Protein AF-A0A8S3K1Q9-F1 (afdb_monomer)

Structure (mmCIF, N/CA/C/O backbone):
data_AF-A0A8S3K1Q9-F1
#
_entry.id   AF-A0A8S3K1Q9-F1
#
loop_
_atom_site.group_PDB
_atom_site.id
_atom_site.type_symbol
_atom_site.label_atom_id
_atom_site.label_alt_id
_atom_site.label_comp_id
_atom_site.label_asym_id
_atom_site.label_entity_id
_atom_site.label_seq_id
_atom_site.pdbx_PDB_ins_code
_atom_site.Cartn_x
_atom_site.Cartn_y
_atom_site.Cartn_z
_atom_site.occupancy
_atom_site.B_iso_or_equiv
_atom_site.auth_seq_id
_atom_site.auth_comp_id
_atom_site.auth_asym_id
_atom_site.auth_atom_id
_atom_site.pdbx_PDB_model_num
ATOM 1 N N . GLY A 1 1 ? 13.950 -37.227 -2.269 1.00 57.62 1 GLY A N 1
ATOM 2 C CA . GLY A 1 1 ? 12.811 -37.180 -3.220 1.00 57.62 1 GLY A CA 1
ATOM 3 C C . GLY A 1 1 ? 11.549 -36.611 -2.581 1.00 57.62 1 GLY A C 1
ATOM 4 O O . GLY A 1 1 ? 11.552 -35.459 -2.180 1.00 57.62 1 GLY A O 1
ATOM 5 N N . ARG A 1 2 ? 10.472 -37.403 -2.445 1.00 52.06 2 ARG A N 1
ATOM 6 C CA . ARG A 1 2 ? 9.172 -36.940 -1.895 1.00 52.06 2 ARG A CA 1
ATOM 7 C C . ARG A 1 2 ? 9.165 -36.773 -0.367 1.00 52.06 2 ARG A C 1
ATOM 9 O O . ARG A 1 2 ? 8.588 -35.822 0.138 1.00 52.06 2 ARG A O 1
ATOM 16 N N . ILE A 1 3 ? 9.849 -37.668 0.348 1.00 63.09 3 ILE A N 1
ATOM 17 C CA . ILE A 1 3 ? 9.940 -37.671 1.821 1.00 63.09 3 ILE A CA 1
ATOM 18 C C . ILE A 1 3 ? 10.779 -36.483 2.333 1.00 63.09 3 ILE A C 1
ATOM 20 O O . ILE A 1 3 ? 10.405 -35.826 3.295 1.00 63.09 3 ILE A O 1
ATOM 24 N N . GLU A 1 4 ? 11.871 -36.155 1.639 1.00 60.00 4 GLU A N 1
ATOM 25 C CA . GLU A 1 4 ? 12.713 -34.975 1.908 1.00 60.00 4 GLU A CA 1
ATOM 26 C C . GLU A 1 4 ? 11.925 -33.665 1.790 1.00 60.00 4 GLU A C 1
ATOM 28 O O . GLU A 1 4 ? 11.926 -32.857 2.714 1.00 60.00 4 GLU A O 1
ATOM 33 N N . TYR A 1 5 ? 11.168 -33.512 0.701 1.00 63.47 5 TYR A N 1
ATOM 34 C CA . TYR A 1 5 ? 10.341 -32.337 0.426 1.00 63.47 5 TYR A CA 1
ATOM 35 C C . TYR A 1 5 ? 9.215 -32.131 1.456 1.00 63.47 5 TYR A C 1
ATOM 37 O O . TYR A 1 5 ? 8.934 -31.007 1.877 1.00 63.47 5 TYR A O 1
ATOM 45 N N . GLU A 1 6 ? 8.573 -33.214 1.899 1.00 66.75 6 GLU A N 1
ATOM 46 C CA . GLU A 1 6 ? 7.571 -33.174 2.974 1.00 66.75 6 GLU A CA 1
ATOM 47 C C . GLU A 1 6 ? 8.203 -32.773 4.319 1.00 66.75 6 GLU A C 1
ATOM 49 O O . GLU A 1 6 ? 7.634 -31.969 5.067 1.00 66.75 6 GLU A O 1
ATOM 54 N N . SER A 1 7 ? 9.416 -33.265 4.602 1.00 69.12 7 SER A N 1
ATOM 55 C CA . SER A 1 7 ? 10.163 -32.922 5.818 1.00 69.12 7 SER A CA 1
ATOM 56 C C . SER A 1 7 ? 10.579 -31.444 5.846 1.00 69.12 7 SER A C 1
ATOM 58 O O . SER A 1 7 ? 10.403 -30.771 6.865 1.00 69.12 7 SER A O 1
ATOM 60 N N . GLU A 1 8 ? 11.024 -30.898 4.710 1.00 71.56 8 GLU A N 1
ATOM 61 C CA . GLU A 1 8 ? 11.391 -29.487 4.569 1.00 71.56 8 GLU A CA 1
ATOM 62 C C . GLU A 1 8 ? 10.177 -28.567 4.723 1.00 71.56 8 GLU A C 1
ATOM 64 O O . GLU A 1 8 ? 10.254 -27.552 5.420 1.00 71.56 8 GLU A O 1
ATOM 69 N N . LYS A 1 9 ? 9.022 -28.943 4.155 1.00 69.88 9 LYS A N 1
ATOM 70 C CA . LYS A 1 9 ? 7.761 -28.210 4.355 1.00 69.88 9 LYS A CA 1
ATOM 71 C C . LYS A 1 9 ? 7.333 -28.180 5.817 1.00 69.88 9 LYS A C 1
ATOM 73 O O . LYS A 1 9 ? 6.924 -27.127 6.314 1.00 69.88 9 LYS A O 1
ATOM 78 N N . SER A 1 10 ? 7.423 -29.317 6.503 1.00 74.81 10 SER A N 1
ATOM 79 C CA . SER A 1 10 ? 7.091 -29.423 7.928 1.00 74.81 10 SER A CA 1
ATOM 80 C C . SER A 1 10 ? 8.012 -28.542 8.781 1.00 74.81 10 SER A C 1
ATOM 82 O O . SER A 1 10 ? 7.542 -27.739 9.594 1.00 74.81 10 SER A O 1
ATOM 84 N N . LEU A 1 11 ? 9.323 -28.595 8.523 1.00 74.38 11 LEU A N 1
ATOM 85 C CA . LEU A 1 11 ? 10.321 -27.775 9.209 1.00 74.38 11 LEU A CA 1
ATOM 86 C C . LEU A 1 11 ? 10.112 -26.275 8.953 1.00 74.38 11 LEU A C 1
ATOM 88 O O . LEU A 1 11 ? 10.175 -25.471 9.887 1.00 74.38 11 LEU A O 1
ATOM 92 N N . PHE A 1 12 ? 9.821 -25.890 7.708 1.00 72.50 12 PHE A N 1
ATOM 93 C CA . PHE A 1 12 ? 9.503 -24.510 7.343 1.00 72.50 12 PHE A CA 1
ATOM 94 C C . PHE A 1 12 ? 8.264 -24.007 8.090 1.00 72.50 12 PHE A C 1
ATOM 96 O O . PHE A 1 12 ? 8.298 -22.927 8.684 1.00 72.50 12 PHE A O 1
ATOM 103 N N . LYS A 1 13 ? 7.197 -24.814 8.139 1.00 72.31 13 LYS A N 1
ATOM 104 C CA . LYS A 1 13 ? 5.963 -24.487 8.867 1.00 72.31 13 LYS A CA 1
ATOM 105 C C . LYS A 1 13 ? 6.215 -24.336 10.370 1.00 72.31 13 LYS A C 1
ATOM 107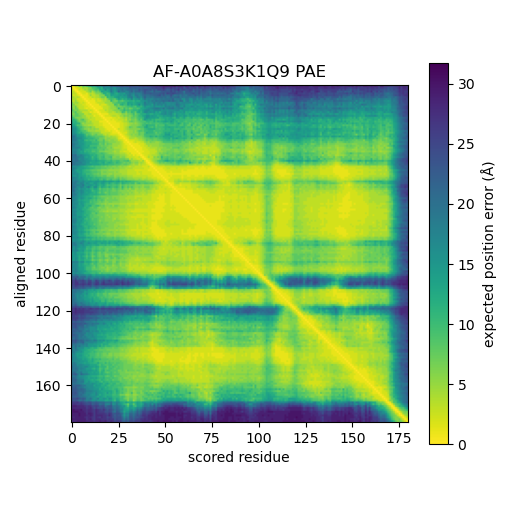 O O . LYS A 1 13 ? 5.727 -23.384 10.974 1.00 72.31 13 LYS A O 1
ATOM 112 N N . SER A 1 14 ? 7.034 -25.209 10.961 1.00 75.44 14 SER A N 1
ATOM 113 C CA . SER A 1 14 ? 7.440 -25.110 12.370 1.00 75.44 14 SER A CA 1
ATOM 114 C C . SER A 1 14 ? 8.212 -23.818 12.658 1.00 75.44 14 SER A C 1
ATOM 116 O O . SER A 1 14 ? 7.890 -23.102 13.606 1.00 75.44 14 SER A O 1
ATOM 118 N N . ARG A 1 15 ? 9.200 -23.475 11.820 1.00 76.88 15 ARG A N 1
ATOM 119 C CA . ARG A 1 15 ? 9.982 -22.233 11.961 1.00 76.88 15 ARG A CA 1
ATOM 120 C C . ARG A 1 15 ? 9.122 -20.986 11.776 1.00 76.88 15 ARG A C 1
ATOM 122 O O . ARG A 1 15 ? 9.296 -20.011 12.507 1.00 76.88 15 ARG A O 1
ATOM 129 N N . LEU A 1 16 ? 8.185 -21.016 10.827 1.00 73.00 16 LEU A N 1
ATOM 130 C CA . LEU A 1 16 ? 7.227 -19.936 10.621 1.00 73.00 16 LEU A CA 1
ATOM 131 C C . LEU A 1 16 ? 6.359 -19.744 11.868 1.00 73.00 16 LEU A C 1
ATOM 133 O O . LEU A 1 16 ? 6.294 -18.631 12.380 1.00 73.00 16 LEU A O 1
ATOM 137 N N . ASN A 1 17 ? 5.776 -20.817 12.405 1.00 76.75 17 ASN A N 1
ATOM 138 C CA . ASN A 1 17 ? 4.961 -20.760 13.619 1.00 76.75 17 ASN A CA 1
ATOM 139 C C . ASN A 1 17 ? 5.748 -20.209 14.814 1.00 76.75 17 ASN A C 1
ATOM 141 O O . ASN A 1 17 ? 5.251 -19.344 15.532 1.00 76.75 17 ASN A O 1
ATOM 145 N N . GLN A 1 18 ? 6.998 -20.644 14.992 1.00 79.44 18 GLN A N 1
ATOM 146 C CA . GLN A 1 18 ? 7.868 -20.138 16.052 1.00 79.44 18 GLN A CA 1
ATOM 147 C C . GLN A 1 18 ? 8.154 -18.639 15.879 1.00 79.44 18 GLN A C 1
ATOM 149 O O . GLN A 1 18 ? 8.062 -17.865 16.831 1.00 79.44 18 GLN A O 1
ATOM 154 N N . ARG A 1 19 ? 8.434 -18.191 14.650 1.00 78.06 19 ARG A N 1
ATOM 155 C CA . ARG A 1 19 ? 8.642 -16.769 14.355 1.00 78.06 19 ARG A CA 1
ATOM 156 C C . ARG A 1 19 ? 7.379 -15.945 14.602 1.00 78.06 19 ARG A C 1
ATOM 158 O O . ARG A 1 19 ? 7.481 -14.868 15.180 1.00 78.06 19 ARG A O 1
ATOM 165 N N . LEU A 1 20 ? 6.209 -16.437 14.199 1.00 71.81 20 LEU A N 1
ATOM 166 C CA . LEU A 1 20 ? 4.926 -15.774 14.448 1.00 71.81 20 LEU A CA 1
ATOM 167 C C . LEU A 1 20 ? 4.629 -15.673 15.938 1.00 71.81 20 LEU A C 1
ATOM 169 O O . LEU A 1 20 ? 4.212 -14.613 16.391 1.00 71.81 20 LEU A O 1
ATOM 173 N N . PHE A 1 21 ? 4.917 -16.727 16.700 1.00 76.94 21 PHE A N 1
ATOM 174 C CA . PHE A 1 21 ? 4.813 -16.701 18.153 1.00 76.94 21 PHE A CA 1
ATOM 175 C C . PHE A 1 21 ? 5.700 -15.600 18.750 1.00 76.94 21 PHE A C 1
ATOM 177 O O . PHE A 1 21 ? 5.213 -14.761 19.503 1.00 76.94 21 PHE A O 1
ATOM 184 N N . HIS A 1 22 ? 6.974 -15.523 18.355 1.00 78.12 22 HIS A N 1
ATOM 185 C CA . HIS A 1 22 ? 7.876 -14.470 18.836 1.00 78.12 22 HIS A CA 1
ATOM 186 C C . HIS A 1 22 ? 7.448 -13.059 18.408 1.00 78.12 22 HIS A C 1
ATOM 188 O O . HIS A 1 22 ? 7.572 -12.122 19.195 1.00 78.12 22 HIS A O 1
ATOM 194 N N . ILE A 1 23 ? 6.931 -12.894 17.187 1.00 73.44 23 ILE A N 1
ATOM 195 C CA . ILE A 1 23 ? 6.386 -11.617 16.705 1.00 73.44 23 ILE A CA 1
ATOM 196 C C . ILE A 1 23 ? 5.151 -11.234 17.525 1.00 73.44 23 ILE A C 1
ATOM 198 O O . ILE A 1 23 ? 5.083 -10.109 18.006 1.00 73.44 23 ILE A O 1
ATOM 202 N N . GLY A 1 24 ? 4.218 -12.160 17.747 1.00 70.06 24 GLY A N 1
ATOM 203 C CA . GLY A 1 24 ? 3.026 -11.922 18.561 1.00 70.06 24 GLY A CA 1
ATOM 204 C C . GLY A 1 24 ? 3.365 -11.554 20.006 1.00 70.06 24 GLY A C 1
ATOM 205 O O . GLY A 1 24 ? 2.762 -10.643 20.558 1.00 70.06 24 GLY A O 1
ATOM 206 N N . GLN A 1 25 ? 4.38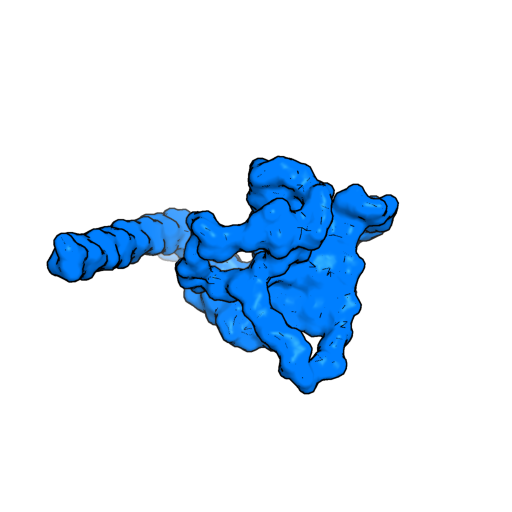3 -12.187 20.594 1.00 76.81 25 GLN A N 1
ATOM 207 C CA . GLN A 1 25 ? 4.877 -11.835 21.930 1.00 76.81 25 GLN A CA 1
ATOM 208 C C . GLN A 1 25 ? 5.512 -10.439 21.956 1.00 76.81 25 GLN A C 1
ATOM 210 O O . GLN A 1 25 ? 5.186 -9.614 22.808 1.00 76.81 25 GLN A O 1
ATOM 215 N N . ARG A 1 26 ? 6.399 -10.144 20.997 1.00 78.44 26 ARG A N 1
ATOM 216 C CA . ARG A 1 26 ? 7.106 -8.856 20.920 1.00 78.44 26 ARG A CA 1
ATOM 217 C C . ARG A 1 26 ? 6.173 -7.688 20.601 1.00 78.44 26 ARG A C 1
ATOM 219 O O . ARG A 1 26 ? 6.397 -6.575 21.069 1.00 78.44 26 ARG A O 1
ATOM 226 N N . PHE A 1 27 ? 5.145 -7.937 19.800 1.00 73.62 27 PHE A N 1
ATOM 227 C CA . PHE A 1 27 ? 4.177 -6.947 19.343 1.00 73.62 27 PHE A CA 1
ATOM 228 C C . PHE A 1 27 ? 2.779 -7.260 19.880 1.00 73.62 27 PHE A C 1
ATOM 230 O O . PHE A 1 27 ? 1.794 -7.122 19.165 1.00 73.62 27 PHE A O 1
ATOM 237 N N . SER A 1 28 ? 2.685 -7.654 21.152 1.00 74.44 28 SER A N 1
ATOM 238 C CA . SER A 1 28 ? 1.429 -8.041 21.818 1.00 74.44 28 SER A CA 1
ATOM 239 C C . SER A 1 28 ? 0.370 -6.929 21.868 1.00 74.44 28 SER A C 1
ATOM 241 O O . SER A 1 28 ? -0.820 -7.195 22.030 1.00 74.44 28 SER A O 1
ATOM 243 N N . HIS A 1 29 ? 0.792 -5.677 21.686 1.00 71.06 29 HIS A N 1
ATOM 244 C CA . HIS A 1 29 ? -0.074 -4.508 21.545 1.00 71.06 29 HIS A CA 1
ATOM 245 C C . HIS A 1 29 ? -0.682 -4.370 20.134 1.00 71.06 29 HIS A C 1
ATOM 247 O O . HIS A 1 29 ? -1.628 -3.608 19.935 1.00 71.06 29 HIS A O 1
ATOM 253 N N . ILE A 1 30 ? -0.173 -5.104 19.142 1.00 71.25 30 ILE A N 1
ATOM 254 C CA . ILE A 1 30 ? -0.699 -5.136 17.776 1.00 71.25 30 ILE A CA 1
ATOM 255 C C . ILE A 1 30 ? -1.656 -6.320 17.644 1.00 71.25 30 ILE A C 1
ATOM 257 O O . ILE A 1 30 ? -1.275 -7.476 17.817 1.00 71.25 30 ILE A O 1
ATOM 261 N N . ASN A 1 31 ? -2.905 -6.045 17.269 1.00 76.69 31 ASN A N 1
ATOM 262 C CA . ASN A 1 31 ? -3.873 -7.091 16.960 1.00 76.69 31 ASN A CA 1
ATOM 263 C C . ASN A 1 31 ? -3.615 -7.660 15.552 1.00 76.69 31 ASN A C 1
ATOM 265 O O . ASN A 1 31 ? -4.230 -7.234 14.571 1.00 76.69 31 ASN A O 1
ATOM 269 N N . ILE A 1 32 ? -2.671 -8.603 15.457 1.00 75.44 32 ILE A N 1
ATOM 270 C CA . ILE A 1 32 ? -2.272 -9.241 14.192 1.00 75.44 32 ILE A CA 1
ATOM 271 C C . ILE A 1 32 ? -3.476 -9.913 13.519 1.00 75.44 32 ILE A C 1
ATOM 273 O O . ILE A 1 32 ? -3.662 -9.738 12.320 1.00 75.44 32 ILE A O 1
ATOM 277 N N . ASP A 1 33 ? -4.343 -10.596 14.270 1.00 77.62 33 ASP A N 1
ATOM 278 C CA . ASP A 1 33 ? -5.529 -11.255 13.704 1.00 77.62 33 ASP A CA 1
ATOM 279 C C . ASP A 1 33 ? -6.473 -10.263 13.025 1.00 77.62 33 ASP A C 1
ATOM 281 O O . ASP A 1 33 ? -6.973 -10.521 11.928 1.00 77.62 33 ASP A O 1
ATOM 285 N N . LYS A 1 34 ? -6.701 -9.099 13.644 1.00 79.94 34 LYS A N 1
ATOM 286 C CA . LYS A 1 34 ? -7.504 -8.031 13.042 1.00 79.94 34 LYS A CA 1
ATOM 287 C C . LYS A 1 34 ? -6.854 -7.510 11.761 1.00 79.94 34 LYS A C 1
ATOM 289 O O . LYS A 1 34 ? -7.559 -7.346 10.767 1.00 79.94 34 LYS A O 1
ATOM 294 N N . LEU A 1 35 ? -5.535 -7.300 11.758 1.00 78.31 35 LEU A N 1
ATOM 295 C CA . LEU A 1 35 ? -4.807 -6.885 10.555 1.00 78.31 35 LEU A CA 1
ATOM 296 C C . LEU A 1 35 ? -4.969 -7.905 9.423 1.00 78.31 35 LEU A C 1
ATOM 298 O O . LEU A 1 35 ? -5.315 -7.525 8.309 1.00 78.31 35 LEU A O 1
ATOM 302 N N . LEU A 1 36 ? -4.798 -9.197 9.710 1.00 80.94 36 LEU A N 1
ATOM 303 C CA . LEU A 1 36 ? -4.944 -10.259 8.712 1.00 80.94 36 LEU A CA 1
AT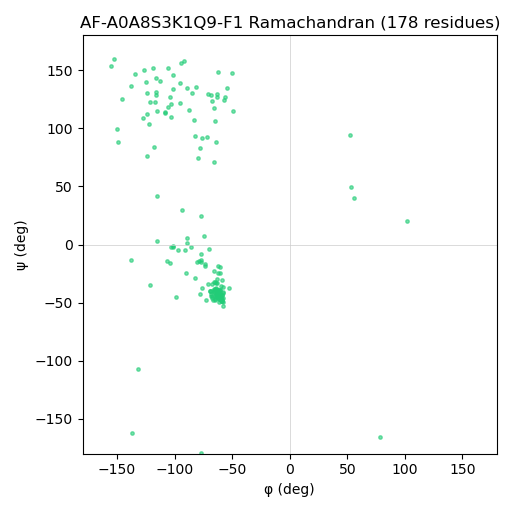OM 304 C C . LEU A 1 36 ? -6.385 -10.375 8.191 1.00 80.94 36 LEU A C 1
ATOM 306 O O . LEU A 1 36 ? -6.587 -10.559 6.992 1.00 80.94 36 LEU A O 1
ATOM 310 N N . ARG A 1 37 ? -7.395 -10.198 9.054 1.00 81.06 37 ARG A N 1
ATOM 311 C CA . ARG A 1 37 ? -8.812 -10.177 8.643 1.00 81.06 37 ARG A CA 1
ATOM 312 C C . ARG A 1 37 ? -9.144 -9.006 7.725 1.00 81.06 37 ARG A C 1
ATOM 314 O O . ARG A 1 37 ? -9.888 -9.186 6.765 1.00 81.06 37 ARG A O 1
ATOM 321 N N . ILE A 1 38 ? -8.602 -7.818 7.994 1.00 78.00 38 ILE A N 1
ATOM 322 C CA . ILE A 1 38 ? -8.769 -6.652 7.113 1.00 78.00 38 ILE A CA 1
ATOM 323 C C . ILE A 1 38 ? -8.227 -6.974 5.714 1.00 78.00 38 ILE A C 1
ATOM 325 O O . ILE A 1 38 ? -8.888 -6.695 4.715 1.00 78.00 38 ILE A O 1
ATOM 329 N N . GLN A 1 39 ? -7.060 -7.620 5.644 1.00 81.12 39 GLN A N 1
ATOM 330 C CA . GLN A 1 39 ? -6.439 -7.989 4.372 1.00 81.12 39 GLN A CA 1
ATOM 331 C C . GLN A 1 39 ? -7.252 -9.023 3.577 1.00 81.12 39 GLN A C 1
ATOM 333 O O . GLN A 1 39 ? -7.247 -8.972 2.350 1.00 81.12 39 GLN A O 1
ATOM 338 N N . SER A 1 40 ? -7.976 -9.931 4.240 1.00 76.62 40 SER A N 1
ATOM 339 C CA . SER A 1 40 ? -8.756 -10.977 3.562 1.00 76.62 40 SER A CA 1
ATOM 340 C C . SER A 1 40 ? -10.199 -10.591 3.218 1.00 76.62 40 SER A C 1
ATOM 342 O O . SER A 1 40 ? -10.763 -11.169 2.291 1.00 76.62 40 SER A O 1
ATOM 344 N N . SER A 1 41 ? -10.805 -9.637 3.933 1.00 76.56 41 SER A N 1
ATOM 345 C CA . SER A 1 41 ? -12.241 -9.315 3.814 1.00 76.56 41 SER A CA 1
ATOM 346 C C . SER A 1 41 ? -12.558 -8.001 3.093 1.00 76.56 41 SER A C 1
ATOM 348 O O . SER A 1 41 ? -13.708 -7.782 2.710 1.00 76.56 41 SER A O 1
ATOM 350 N N . SER A 1 42 ? -11.570 -7.124 2.893 1.00 81.06 42 SER A N 1
ATOM 351 C CA . SER A 1 42 ? -11.802 -5.825 2.259 1.00 81.06 42 SER A CA 1
ATOM 352 C C . SER A 1 42 ? -12.097 -5.966 0.761 1.00 81.06 42 SER A C 1
ATOM 354 O O . SER A 1 42 ? -11.355 -6.606 0.013 1.00 81.06 42 SER A O 1
ATOM 356 N N . THR A 1 43 ? -13.179 -5.330 0.305 1.00 84.62 43 THR A N 1
ATOM 357 C CA . THR A 1 43 ? -13.539 -5.220 -1.121 1.00 84.62 43 THR A CA 1
ATOM 358 C C . THR A 1 43 ? -12.763 -4.113 -1.838 1.00 84.62 43 THR A C 1
ATOM 360 O O . THR A 1 43 ? -12.726 -4.082 -3.076 1.00 84.62 43 THR A O 1
ATOM 363 N N . GLN A 1 44 ? -12.147 -3.227 -1.051 1.00 90.19 44 GLN A N 1
ATOM 364 C CA . GLN A 1 44 ? -11.307 -2.128 -1.490 1.00 90.19 44 GLN A CA 1
ATOM 365 C C . GLN A 1 44 ? -9.836 -2.544 -1.470 1.00 90.19 44 GLN A C 1
ATOM 367 O O . GLN A 1 44 ? -9.362 -3.176 -0.524 1.00 90.19 44 GLN A O 1
ATOM 372 N N . SER A 1 45 ? -9.091 -2.147 -2.498 1.00 92.12 45 SER A N 1
ATOM 373 C CA . SER A 1 45 ? -7.684 -2.508 -2.645 1.00 92.12 45 SER A CA 1
ATOM 374 C C . SER A 1 45 ? -6.753 -1.301 -2.660 1.00 92.12 45 SER A C 1
ATOM 376 O O . SER A 1 45 ? -7.115 -0.193 -3.075 1.00 92.12 45 SER A O 1
ATOM 378 N N . PHE A 1 46 ? -5.529 -1.542 -2.204 1.00 93.62 46 PHE A N 1
ATOM 379 C CA . PHE A 1 46 ? -4.392 -0.648 -2.347 1.00 93.62 46 PHE A CA 1
ATOM 380 C C . PHE A 1 46 ? -3.241 -1.450 -2.958 1.00 93.62 46 PHE A C 1
ATOM 382 O O . PHE A 1 46 ? -2.668 -2.339 -2.331 1.00 93.62 46 PHE A O 1
ATOM 389 N N . THR A 1 47 ? -2.944 -1.158 -4.215 1.00 94.56 47 THR A N 1
ATOM 390 C CA . THR A 1 47 ? -2.031 -1.918 -5.061 1.00 94.56 47 THR A CA 1
ATOM 391 C C . THR A 1 47 ? -0.728 -1.154 -5.215 1.00 94.56 47 THR A C 1
ATOM 393 O O . THR A 1 47 ? -0.725 -0.063 -5.785 1.00 94.56 47 THR A O 1
ATOM 396 N N . TYR A 1 48 ? 0.389 -1.728 -4.770 1.00 95.19 48 TYR A N 1
ATOM 397 C CA . TYR A 1 48 ? 1.691 -1.297 -5.268 1.00 95.19 48 TYR A CA 1
ATOM 398 C C . TYR A 1 48 ? 1.775 -1.661 -6.750 1.00 95.19 48 TYR A C 1
ATOM 400 O O . TYR A 1 48 ? 1.698 -2.839 -7.095 1.00 95.19 48 TYR A O 1
ATOM 408 N N . TYR A 1 49 ? 1.906 -0.659 -7.616 1.00 94.12 49 TYR A N 1
ATOM 409 C CA . TYR A 1 49 ? 1.922 -0.852 -9.061 1.00 94.12 49 TYR A CA 1
ATOM 410 C C . TYR A 1 49 ? 3.265 -0.436 -9.645 1.00 94.12 49 TYR A C 1
ATOM 412 O O . TYR A 1 49 ? 3.720 0.688 -9.421 1.00 94.12 49 TYR A O 1
ATOM 420 N N . CYS A 1 50 ? 3.881 -1.309 -10.437 1.00 92.69 50 CYS A N 1
ATOM 421 C CA . CYS A 1 50 ? 5.094 -0.965 -11.163 1.00 92.69 50 CYS A CA 1
ATOM 422 C C . CYS A 1 50 ? 5.216 -1.733 -12.486 1.00 92.69 50 CYS A C 1
ATOM 424 O O . CYS A 1 50 ? 5.675 -2.875 -12.529 1.00 92.69 50 CYS A O 1
ATOM 426 N N . SER A 1 51 ? 4.847 -1.071 -13.584 1.00 91.06 51 SER A N 1
ATOM 427 C CA . SER A 1 51 ? 4.958 -1.608 -14.949 1.00 91.06 51 SER A CA 1
ATOM 428 C C . SER A 1 51 ? 6.127 -1.046 -15.759 1.00 91.06 51 SER A C 1
ATOM 430 O O . SER A 1 51 ? 6.319 -1.437 -16.905 1.00 91.06 51 SER A O 1
ATOM 432 N N . THR A 1 52 ? 6.888 -0.111 -15.195 1.00 89.62 52 THR A N 1
ATOM 433 C CA . THR A 1 52 ? 8.023 0.562 -15.844 1.00 89.62 52 THR A CA 1
ATOM 434 C C . THR A 1 52 ? 9.196 0.672 -14.862 1.00 89.62 52 THR A C 1
ATOM 436 O O . THR A 1 52 ? 9.269 -0.044 -13.856 1.00 89.62 52 THR A O 1
ATOM 439 N N . HIS A 1 53 ? 10.162 1.547 -15.138 1.00 88.62 53 HIS A N 1
ATOM 440 C CA . HIS A 1 53 ? 11.338 1.716 -14.300 1.00 88.62 53 HIS A CA 1
ATOM 441 C C . HIS A 1 53 ? 11.020 2.408 -12.958 1.00 88.62 53 HIS A C 1
ATOM 443 O O . HIS A 1 53 ? 11.101 3.623 -12.840 1.00 88.62 53 HIS A O 1
ATOM 449 N N . CYS A 1 54 ? 10.733 1.622 -11.915 1.00 90.62 54 CYS A N 1
ATOM 450 C CA . CYS A 1 54 ? 10.548 2.110 -10.539 1.00 90.62 54 CYS A CA 1
ATOM 451 C C . CYS A 1 54 ? 11.831 2.064 -9.684 1.00 90.62 54 CYS A C 1
ATOM 453 O O . CYS A 1 54 ? 11.762 1.845 -8.475 1.00 90.62 54 CYS A O 1
ATOM 455 N N . GLY A 1 55 ? 13.006 2.201 -10.308 1.00 90.75 55 GLY A N 1
ATOM 456 C CA . GLY A 1 55 ? 14.305 2.035 -9.649 1.00 90.75 55 GLY A CA 1
ATOM 457 C C . GLY A 1 55 ? 14.721 0.573 -9.439 1.00 90.75 55 GLY A C 1
ATOM 458 O O . GLY A 1 55 ? 14.166 -0.355 -10.052 1.00 90.75 55 GLY A O 1
ATOM 459 N N . GLY A 1 56 ? 15.730 0.377 -8.583 1.00 92.50 56 GLY A N 1
ATOM 460 C CA . GLY A 1 56 ? 16.301 -0.932 -8.253 1.00 92.50 56 GLY A CA 1
ATOM 461 C C . GLY A 1 56 ? 15.449 -1.754 -7.276 1.00 92.50 56 GLY A C 1
ATOM 462 O O . GLY A 1 56 ? 14.393 -1.328 -6.814 1.00 92.50 56 GLY A O 1
ATOM 463 N N . TRP A 1 57 ? 15.911 -2.952 -6.909 1.00 90.69 57 TRP A N 1
ATOM 464 C CA . TRP A 1 57 ? 15.187 -3.821 -5.965 1.00 90.69 57 TRP A CA 1
ATOM 465 C C . TRP A 1 57 ? 14.981 -3.191 -4.581 1.00 90.69 57 TRP A C 1
ATOM 467 O O . TRP A 1 57 ? 13.904 -3.324 -4.006 1.00 90.69 57 TRP A O 1
ATOM 477 N N . GLY A 1 58 ? 15.976 -2.463 -4.064 1.00 92.31 58 GLY A N 1
ATOM 478 C CA . GLY A 1 58 ? 15.848 -1.747 -2.789 1.00 92.31 58 GLY A CA 1
ATOM 479 C C . GLY A 1 58 ? 14.816 -0.616 -2.840 1.00 92.31 58 GLY A C 1
ATOM 480 O O . GLY A 1 58 ? 14.051 -0.428 -1.898 1.00 92.31 58 GLY A O 1
ATOM 481 N N . ASP A 1 59 ? 14.742 0.100 -3.961 1.00 92.62 59 ASP A N 1
ATOM 482 C CA . ASP A 1 59 ? 13.744 1.147 -4.219 1.00 92.62 59 ASP A CA 1
ATOM 483 C C . ASP A 1 59 ? 12.326 0.582 -4.261 1.00 92.62 59 ASP A C 1
ATOM 485 O O . ASP A 1 59 ? 11.407 1.098 -3.625 1.00 92.62 59 ASP A O 1
ATOM 489 N N . ARG A 1 60 ? 12.162 -0.543 -4.955 1.00 93.31 60 ARG A N 1
ATOM 490 C CA . ARG A 1 60 ? 10.887 -1.258 -5.045 1.00 93.31 60 ARG A CA 1
ATOM 491 C C . ARG A 1 60 ? 10.445 -1.773 -3.692 1.00 93.31 60 ARG A C 1
ATOM 493 O O . ARG A 1 60 ? 9.289 -1.594 -3.334 1.00 93.31 60 ARG A O 1
ATOM 500 N N . LEU A 1 61 ? 11.358 -2.351 -2.911 1.00 93.00 61 LEU A N 1
ATOM 501 C CA . LEU A 1 61 ? 11.040 -2.821 -1.566 1.00 93.00 61 LEU A CA 1
ATOM 502 C C . LEU A 1 61 ? 10.599 -1.670 -0.653 1.00 93.00 61 LEU A C 1
ATOM 504 O O . LEU A 1 61 ? 9.638 -1.830 0.104 1.00 93.00 61 LEU A O 1
ATOM 508 N N . ARG A 1 62 ? 11.242 -0.498 -0.758 1.00 93.44 62 ARG A N 1
ATOM 509 C CA . ARG A 1 62 ? 10.790 0.725 -0.075 1.00 93.44 62 ARG A CA 1
ATOM 510 C C . ARG A 1 62 ? 9.373 1.100 -0.501 1.00 93.44 62 ARG A C 1
ATOM 512 O O . ARG A 1 62 ? 8.513 1.274 0.359 1.00 93.44 62 ARG A O 1
ATOM 519 N N . GLY A 1 63 ? 9.099 1.129 -1.804 1.00 93.62 63 GLY A N 1
ATOM 520 C CA . GLY A 1 63 ? 7.768 1.439 -2.321 1.00 93.62 63 GLY A CA 1
ATOM 521 C C . GLY A 1 63 ? 6.685 0.434 -1.913 1.00 93.62 63 GLY A C 1
ATOM 522 O O . GLY A 1 63 ? 5.604 0.845 -1.492 1.00 93.62 63 GLY A O 1
ATOM 523 N N . ILE A 1 64 ? 6.986 -0.866 -1.955 1.00 94.62 64 ILE A N 1
ATOM 524 C CA . ILE A 1 64 ? 6.111 -1.955 -1.491 1.00 94.62 64 ILE A CA 1
ATOM 525 C C . ILE A 1 64 ? 5.794 -1.777 -0.005 1.00 94.62 64 ILE A C 1
ATOM 527 O O . ILE A 1 64 ? 4.633 -1.857 0.389 1.00 94.62 64 ILE A O 1
ATOM 531 N N . THR A 1 65 ? 6.805 -1.489 0.817 1.00 93.44 65 THR A N 1
ATOM 532 C CA . THR A 1 65 ? 6.629 -1.306 2.266 1.00 93.44 65 THR A CA 1
ATOM 533 C C . THR A 1 65 ? 5.766 -0.080 2.570 1.00 93.44 65 THR A C 1
ATOM 535 O O . THR A 1 65 ? 4.831 -0.165 3.368 1.00 93.44 65 THR A O 1
ATOM 538 N N . SER A 1 66 ? 6.022 1.041 1.891 1.00 92.38 66 SER A N 1
ATOM 539 C CA . SER A 1 66 ? 5.205 2.255 1.989 1.00 92.38 66 SER A CA 1
ATOM 540 C C . SER A 1 66 ? 3.747 1.998 1.602 1.00 92.38 66 SER A C 1
ATOM 542 O O . SER A 1 66 ? 2.833 2.366 2.341 1.00 92.38 66 SER A O 1
ATOM 544 N N . ALA A 1 67 ? 3.522 1.330 0.468 1.00 93.62 67 ALA A N 1
ATOM 545 C CA . ALA A 1 67 ? 2.187 0.993 -0.013 1.00 93.62 67 ALA A CA 1
ATOM 546 C C . ALA A 1 67 ? 1.454 0.04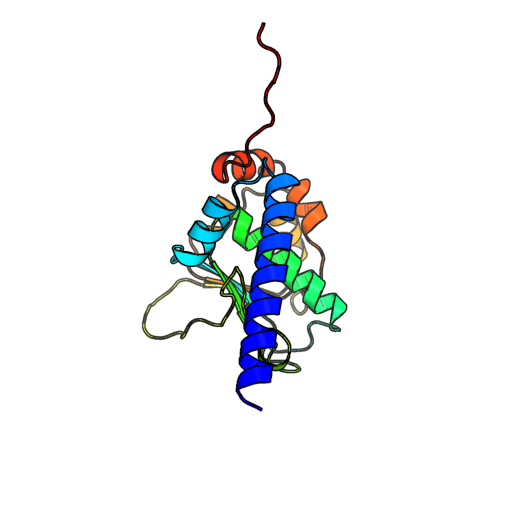1 0.943 1.00 93.62 67 ALA A C 1
ATOM 548 O O . ALA A 1 67 ? 0.267 0.230 1.197 1.00 93.62 67 ALA A O 1
ATOM 549 N N . TYR A 1 68 ? 2.157 -0.935 1.522 1.00 92.69 68 TYR A N 1
ATOM 550 C CA . TYR A 1 68 ? 1.591 -1.851 2.509 1.00 92.69 68 TYR A CA 1
ATOM 551 C C . TYR A 1 68 ? 1.128 -1.121 3.775 1.00 92.69 68 TYR A C 1
ATOM 553 O O . TYR A 1 68 ? 0.021 -1.353 4.258 1.00 92.69 68 TYR A O 1
ATOM 561 N N . ILE A 1 69 ? 1.940 -0.198 4.294 1.00 88.38 69 ILE A N 1
ATOM 562 C CA . ILE A 1 69 ? 1.572 0.588 5.478 1.00 88.38 69 ILE A CA 1
ATOM 563 C C . ILE A 1 69 ? 0.348 1.454 5.191 1.00 88.38 69 ILE A C 1
ATOM 565 O O . ILE A 1 69 ? -0.584 1.467 5.993 1.00 88.38 69 ILE A O 1
ATOM 569 N N . LEU A 1 70 ? 0.294 2.114 4.033 1.00 89.19 70 LEU A N 1
ATOM 570 C CA . LEU A 1 70 ? -0.895 2.860 3.621 1.00 89.19 70 LEU A CA 1
ATOM 571 C C . LEU A 1 70 ? -2.121 1.944 3.490 1.00 89.19 70 LEU A C 1
ATOM 573 O O . LEU A 1 70 ? -3.187 2.293 3.987 1.00 89.19 70 LEU A O 1
ATOM 577 N N . ALA A 1 71 ? -1.976 0.752 2.905 1.00 90.81 71 ALA A N 1
ATOM 578 C CA . ALA A 1 71 ? -3.060 -0.224 2.802 1.00 90.81 71 ALA A CA 1
ATOM 579 C C . ALA A 1 71 ? -3.626 -0.606 4.178 1.00 90.81 71 ALA A C 1
ATOM 581 O O . ALA A 1 71 ? -4.842 -0.584 4.373 1.00 90.81 71 ALA A O 1
ATOM 582 N N . VAL A 1 72 ? -2.750 -0.890 5.148 1.00 86.38 72 VAL A N 1
ATOM 583 C CA . VAL A 1 72 ? -3.136 -1.190 6.535 1.00 86.38 72 VAL A CA 1
ATOM 584 C C . VAL A 1 72 ? -3.882 -0.017 7.165 1.00 86.38 72 VAL A C 1
ATOM 586 O O . VAL A 1 72 ? -4.946 -0.214 7.750 1.00 86.38 72 VAL A O 1
ATOM 589 N N . LEU A 1 73 ? -3.353 1.197 7.015 1.00 83.31 73 LEU A N 1
ATOM 590 C CA . LEU A 1 73 ? -3.931 2.407 7.600 1.00 83.31 73 LEU A CA 1
ATOM 591 C C . LEU A 1 73 ? -5.316 2.738 7.044 1.00 83.31 73 LEU A C 1
ATOM 593 O O . LEU A 1 73 ? -6.183 3.217 7.764 1.00 83.31 73 LEU A O 1
ATOM 597 N N . LEU A 1 74 ? -5.542 2.430 5.774 1.00 85.75 74 LEU A N 1
ATOM 598 C CA . LEU A 1 74 ? -6.822 2.643 5.103 1.00 85.75 74 LEU A CA 1
ATOM 599 C C . LEU A 1 74 ? -7.774 1.456 5.229 1.00 85.75 74 LEU A C 1
ATOM 601 O O . LEU A 1 74 ? -8.851 1.489 4.639 1.00 85.75 74 LEU A O 1
ATOM 605 N N . GLN A 1 75 ? -7.364 0.397 5.928 1.00 87.50 75 GLN A N 1
ATOM 606 C CA . GLN A 1 75 ? -8.108 -0.855 6.052 1.00 87.50 75 GLN A CA 1
ATOM 607 C C . GLN A 1 75 ? -8.451 -1.498 4.690 1.00 87.50 75 GLN A C 1
ATOM 609 O O . GLN A 1 75 ? -9.538 -2.038 4.465 1.00 87.50 75 GLN A O 1
ATOM 614 N N . ARG A 1 76 ? -7.499 -1.437 3.756 1.00 89.62 76 ARG A N 1
ATOM 615 C CA . ARG A 1 76 ? -7.614 -1.963 2.389 1.00 89.62 76 ARG A CA 1
ATOM 616 C C . ARG A 1 76 ? -6.813 -3.241 2.223 1.00 89.62 76 ARG A C 1
ATOM 618 O O . ARG A 1 76 ? -5.771 -3.422 2.860 1.00 89.62 76 ARG A O 1
ATOM 62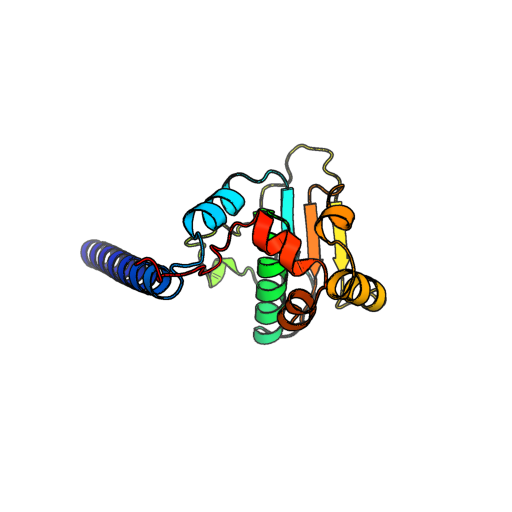5 N N . ARG A 1 77 ? -7.269 -4.094 1.307 1.00 91.44 77 ARG A N 1
ATOM 626 C CA . ARG A 1 77 ? -6.498 -5.255 0.865 1.00 91.44 77 ARG A CA 1
ATOM 627 C C . ARG A 1 77 ? -5.265 -4.784 0.100 1.00 91.44 77 ARG A C 1
ATOM 629 O O . ARG A 1 77 ? -5.378 -4.047 -0.881 1.00 91.44 77 ARG A O 1
ATOM 636 N N . PHE A 1 78 ? -4.097 -5.209 0.550 1.00 94.00 78 PHE A N 1
ATOM 637 C CA . PHE A 1 78 ? -2.832 -4.921 -0.098 1.00 94.00 78 PHE A CA 1
ATOM 638 C C . PHE A 1 78 ? -2.585 -5.875 -1.266 1.00 94.00 78 PHE A C 1
ATOM 640 O O . PHE A 1 78 ? -2.792 -7.081 -1.143 1.00 94.00 78 PHE A O 1
ATOM 647 N N . ILE A 1 79 ? -2.129 -5.327 -2.389 1.00 94.25 79 ILE A N 1
ATOM 648 C CA . ILE A 1 79 ? -1.814 -6.071 -3.612 1.00 94.25 79 ILE A CA 1
ATOM 649 C C . ILE A 1 79 ? -0.461 -5.592 -4.144 1.00 94.25 79 ILE A 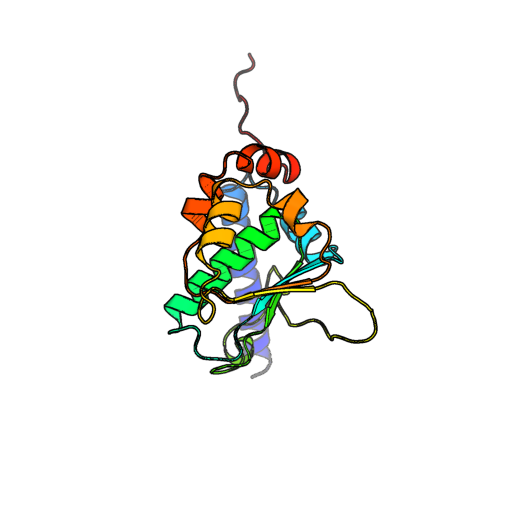C 1
ATOM 651 O O . ILE A 1 79 ? -0.128 -4.410 -4.036 1.00 94.25 79 ILE A O 1
ATOM 655 N N . ILE A 1 80 ? 0.304 -6.492 -4.754 1.00 94.56 80 ILE A N 1
ATOM 656 C CA . ILE A 1 80 ? 1.502 -6.163 -5.526 1.00 94.56 80 ILE A CA 1
ATOM 657 C C . ILE A 1 80 ? 1.250 -6.537 -6.990 1.00 94.56 80 ILE A C 1
ATOM 659 O O . ILE A 1 80 ? 1.108 -7.709 -7.320 1.00 94.56 80 ILE A O 1
ATOM 663 N N . ASP A 1 81 ? 1.228 -5.534 -7.866 1.00 93.38 81 ASP A N 1
ATOM 664 C CA . ASP A 1 81 ? 1.138 -5.669 -9.325 1.00 93.38 81 ASP A CA 1
ATOM 665 C C . ASP A 1 81 ? 2.418 -5.073 -9.940 1.00 93.38 81 ASP A C 1
ATOM 667 O O . ASP A 1 81 ? 2.505 -3.885 -10.270 1.00 93.38 81 ASP A O 1
ATOM 671 N N . MET A 1 82 ? 3.472 -5.893 -9.996 1.00 92.56 82 MET A N 1
ATOM 672 C CA . MET A 1 82 ? 4.810 -5.509 -10.464 1.00 92.56 82 MET A CA 1
ATOM 673 C C . MET A 1 82 ? 5.266 -6.428 -11.611 1.00 92.56 82 MET A C 1
ATOM 675 O O . MET A 1 82 ? 6.092 -7.313 -11.391 1.00 92.56 82 MET A O 1
ATOM 679 N N . PRO A 1 83 ? 4.746 -6.247 -12.839 1.00 89.31 83 PRO A N 1
ATOM 680 C CA . PRO A 1 83 ? 5.141 -7.069 -13.985 1.00 89.31 83 PRO A CA 1
ATOM 681 C C . PRO A 1 83 ? 6.546 -6.748 -14.526 1.00 89.31 83 PRO A C 1
ATOM 683 O O . PRO A 1 83 ? 7.130 -7.563 -15.234 1.00 89.31 83 PRO A O 1
ATOM 686 N N . TYR A 1 84 ? 7.108 -5.575 -14.213 1.00 86.88 84 TYR A N 1
ATOM 687 C CA . TYR A 1 84 ? 8.444 -5.157 -14.656 1.00 86.88 84 TYR A CA 1
ATOM 688 C C . TYR A 1 84 ? 9.388 -4.987 -13.456 1.00 86.88 84 TYR A C 1
ATOM 690 O O . TYR A 1 84 ? 8.942 -4.436 -12.452 1.00 86.88 84 TYR A O 1
ATOM 698 N N . PRO A 1 85 ? 10.695 -5.327 -13.542 1.00 88.00 85 PRO A N 1
ATOM 699 C CA . PRO A 1 85 ? 11.373 -5.962 -14.678 1.00 88.00 85 PRO A CA 1
ATOM 700 C C . PRO A 1 85 ? 11.088 -7.464 -14.774 1.00 88.00 85 PRO A C 1
ATOM 702 O O . PRO A 1 85 ? 11.367 -8.078 -15.797 1.00 88.00 85 PRO A O 1
ATOM 705 N N . CYS A 1 86 ? 10.550 -8.049 -13.710 1.00 84.62 86 CYS A N 1
ATOM 706 C CA . CYS A 1 86 ? 10.137 -9.437 -13.630 1.00 84.62 86 CYS A CA 1
ATOM 707 C C . CYS A 1 86 ? 9.048 -9.575 -12.563 1.00 84.62 86 CYS A C 1
ATOM 709 O O . CYS A 1 86 ? 8.995 -8.786 -11.617 1.00 84.62 86 CYS A O 1
ATOM 711 N N . ASP A 1 87 ? 8.204 -10.592 -12.720 1.00 86.31 87 ASP A N 1
ATOM 712 C CA . ASP A 1 87 ? 7.145 -10.906 -11.764 1.00 86.31 87 ASP A CA 1
ATOM 713 C C . ASP A 1 87 ? 7.747 -11.286 -10.402 1.00 86.31 87 ASP A C 1
ATOM 715 O O . ASP A 1 87 ? 8.606 -12.172 -10.310 1.00 86.31 87 ASP A O 1
ATOM 719 N N . LEU A 1 88 ? 7.288 -10.615 -9.341 1.00 87.56 88 LEU A N 1
ATOM 720 C CA . LEU A 1 88 ? 7.718 -10.875 -7.967 1.00 87.56 88 LEU A CA 1
ATOM 721 C C . LEU A 1 88 ? 7.433 -12.320 -7.537 1.00 87.56 88 LEU A C 1
ATOM 723 O O . LEU A 1 88 ? 8.197 -12.883 -6.750 1.00 87.56 88 LEU A O 1
ATOM 727 N N . SER A 1 89 ? 6.380 -12.925 -8.087 1.00 86.94 89 SER A N 1
ATOM 728 C CA . SER A 1 89 ? 5.937 -14.295 -7.802 1.00 86.94 89 SER A CA 1
ATOM 729 C C . SER A 1 89 ? 6.979 -15.349 -8.185 1.00 86.94 89 SER A C 1
ATOM 731 O O . SER A 1 89 ? 6.954 -16.462 -7.664 1.00 86.94 89 SER A O 1
ATOM 733 N N . ASN A 1 90 ? 7.943 -14.993 -9.042 1.00 87.38 90 ASN A N 1
ATOM 734 C CA . ASN A 1 90 ? 9.077 -15.856 -9.376 1.00 87.38 90 ASN A CA 1
ATOM 735 C C . ASN A 1 90 ? 10.117 -15.955 -8.246 1.00 87.38 90 ASN A C 1
ATOM 737 O O . ASN A 1 90 ? 10.957 -16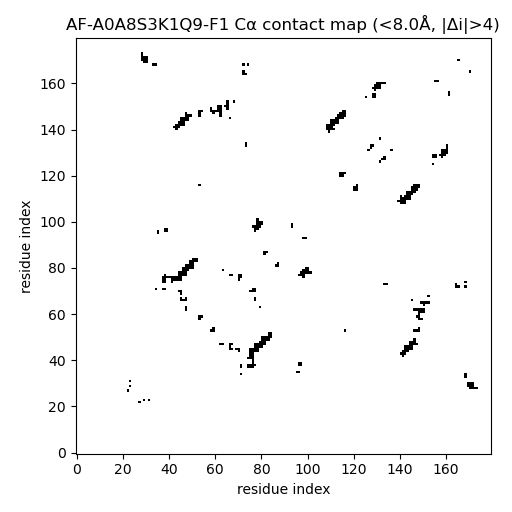.852 -8.268 1.00 87.38 90 ASN A O 1
ATOM 741 N N . PHE A 1 91 ? 10.091 -15.035 -7.276 1.00 87.88 91 PHE A N 1
ATOM 742 C CA . PHE A 1 91 ? 11.097 -14.932 -6.211 1.00 87.88 91 PHE A CA 1
ATOM 743 C C . PHE A 1 91 ? 10.493 -15.057 -4.816 1.00 87.88 91 PHE A C 1
ATOM 745 O O . PHE A 1 91 ? 11.133 -15.596 -3.913 1.00 87.88 91 PHE A O 1
ATOM 752 N N . LEU A 1 92 ? 9.278 -14.542 -4.625 1.00 87.19 92 LEU A N 1
ATOM 753 C CA . LEU A 1 92 ? 8.573 -14.548 -3.353 1.00 87.19 92 LEU A CA 1
ATOM 754 C C . LEU A 1 92 ? 7.204 -15.192 -3.523 1.00 87.19 92 LEU A C 1
ATOM 756 O O . LEU A 1 92 ? 6.486 -14.915 -4.476 1.00 87.19 92 LEU A O 1
ATOM 760 N N . LEU A 1 93 ? 6.821 -15.996 -2.537 1.00 87.38 93 LEU A N 1
ATOM 761 C CA . LEU A 1 93 ? 5.465 -16.507 -2.415 1.00 87.38 93 LEU A CA 1
ATOM 762 C C . LEU A 1 93 ? 4.707 -15.701 -1.351 1.00 87.38 93 LEU A C 1
ATOM 764 O O . LEU A 1 93 ? 5.309 -15.298 -0.345 1.00 87.38 93 LEU A O 1
ATOM 768 N N . PRO A 1 94 ? 3.393 -15.486 -1.525 1.00 87.56 94 PRO A N 1
ATOM 769 C CA . PRO A 1 94 ? 2.520 -15.058 -0.463 1.00 87.56 94 PRO A CA 1
ATOM 770 C C . PRO A 1 94 ? 2.660 -15.926 0.787 1.00 87.56 94 PRO A C 1
ATOM 772 O O . PRO A 1 94 ? 2.926 -17.126 0.709 1.00 87.56 94 PRO A O 1
ATOM 775 N N . ASN A 1 95 ? 2.477 -15.309 1.952 1.00 84.69 95 ASN A N 1
ATOM 776 C CA . ASN A 1 95 ? 2.511 -16.012 3.232 1.00 84.69 95 ASN A CA 1
ATOM 777 C C . ASN A 1 95 ? 1.294 -15.616 4.075 1.00 84.69 95 ASN A C 1
ATOM 779 O O . ASN A 1 95 ? 0.178 -15.989 3.741 1.00 84.69 95 ASN A O 1
ATOM 783 N N . LEU A 1 96 ? 1.482 -14.816 5.129 1.00 81.56 96 LEU A N 1
ATOM 784 C CA . LEU A 1 96 ? 0.380 -14.340 5.972 1.00 81.56 96 LEU A CA 1
ATOM 785 C C . LEU A 1 96 ? -0.612 -13.461 5.211 1.00 81.56 96 LEU A C 1
ATOM 787 O O . LEU A 1 96 ? -1.778 -13.371 5.577 1.00 81.56 96 LEU A O 1
ATOM 791 N N . ILE A 1 97 ? -0.110 -12.767 4.195 1.00 84.62 97 ILE A N 1
ATOM 792 C CA . ILE A 1 97 ? -0.859 -11.809 3.399 1.00 84.62 97 ILE A CA 1
ATOM 793 C C . ILE A 1 97 ? -0.795 -12.293 1.967 1.00 84.62 97 ILE A C 1
ATOM 795 O O . ILE A 1 97 ? 0.296 -12.463 1.412 1.00 84.62 97 ILE A O 1
ATOM 799 N N . ASP A 1 98 ? -1.972 -12.512 1.398 1.00 88.88 98 ASP A N 1
ATOM 800 C CA . ASP A 1 98 ? -2.127 -12.785 -0.017 1.00 88.88 98 ASP A CA 1
ATOM 801 C C . ASP A 1 98 ? -2.134 -11.472 -0.803 1.00 88.88 98 ASP A C 1
ATOM 803 O O . ASP A 1 98 ? -3.166 -10.811 -0.951 1.00 88.88 98 ASP A O 1
ATOM 807 N N . TRP A 1 99 ? -0.943 -11.100 -1.270 1.00 91.31 99 TRP A N 1
ATOM 808 C CA . TRP A 1 99 ? -0.686 -9.895 -2.053 1.00 91.31 99 TRP A CA 1
ATOM 809 C C . TRP A 1 99 ? -0.827 -10.104 -3.565 1.00 91.31 99 TRP A C 1
ATOM 811 O O . TRP A 1 99 ? -0.498 -9.192 -4.325 1.00 91.31 99 TRP A O 1
ATOM 821 N N . THR A 1 100 ? -1.271 -11.277 -4.022 1.00 89.56 100 THR A N 1
ATOM 822 C CA . THR A 1 100 ? -1.350 -11.572 -5.459 1.00 89.56 100 THR A CA 1
ATOM 823 C C . THR A 1 100 ? -2.325 -10.640 -6.190 1.00 89.56 100 THR A C 1
ATOM 825 O O . THR A 1 100 ? -3.313 -10.187 -5.598 1.00 89.56 100 THR A O 1
ATOM 828 N N . PRO A 1 101 ? -2.064 -10.320 -7.474 1.00 83.75 101 PRO A N 1
ATOM 829 C CA . PRO A 1 101 ? -3.002 -9.567 -8.295 1.00 83.75 101 PRO A CA 1
ATOM 830 C C . PRO A 1 101 ? -4.380 -10.234 -8.328 1.00 83.75 101 PRO A C 1
ATOM 832 O O . PRO A 1 101 ? -4.494 -11.439 -8.528 1.00 83.75 101 PRO A O 1
ATOM 835 N N . ILE A 1 102 ? -5.435 -9.437 -8.159 1.00 75.19 102 ILE A N 1
ATOM 836 C CA . ILE A 1 102 ? -6.816 -9.912 -8.282 1.00 75.19 102 ILE A CA 1
ATOM 837 C C . ILE A 1 102 ? -7.256 -9.760 -9.738 1.00 75.19 102 ILE A C 1
ATOM 839 O O . ILE A 1 102 ? -7.069 -8.695 -10.339 1.00 75.19 102 ILE A O 1
ATOM 843 N N . ASP A 1 103 ? -7.889 -10.798 -10.284 1.00 66.56 103 ASP A N 1
ATOM 844 C CA . ASP A 1 103 ? -8.475 -10.762 -11.621 1.00 66.56 103 ASP A CA 1
ATOM 845 C C . ASP A 1 103 ? -9.481 -9.609 -11.753 1.00 66.56 103 ASP A C 1
ATOM 847 O O . ASP A 1 103 ? -10.419 -9.456 -10.968 1.00 66.56 103 ASP A O 1
ATOM 851 N N . ARG A 1 104 ? -9.298 -8.777 -12.784 1.00 58.56 104 ARG A N 1
ATOM 852 C CA . ARG A 1 104 ? -10.077 -7.543 -13.019 1.00 58.56 104 ARG A CA 1
ATOM 853 C C . ARG A 1 104 ? -11.479 -7.801 -13.594 1.00 58.56 104 ARG A C 1
ATOM 855 O O . ARG A 1 104 ? -12.034 -6.944 -14.282 1.00 58.56 104 ARG A O 1
ATOM 862 N N . ILE A 1 105 ? -12.052 -8.978 -13.367 1.00 44.12 105 ILE A N 1
ATOM 863 C CA . ILE A 1 105 ? -13.257 -9.420 -14.070 1.00 44.12 105 ILE A CA 1
ATOM 864 C C . ILE A 1 105 ? -14.505 -8.829 -13.391 1.00 44.12 105 ILE A C 1
ATOM 866 O O . ILE A 1 105 ? -14.917 -9.260 -12.319 1.00 44.12 105 ILE A O 1
ATOM 870 N N . GLY A 1 106 ? -15.132 -7.850 -14.054 1.00 51.47 106 GLY A N 1
ATOM 871 C CA . GLY A 1 106 ? -16.590 -7.684 -13.993 1.00 51.47 106 GLY A CA 1
ATOM 872 C C . GLY A 1 106 ? -17.204 -6.600 -13.099 1.00 51.47 106 GLY A C 1
ATOM 873 O O . GLY A 1 106 ? -18.392 -6.709 -12.813 1.00 51.47 106 GLY A O 1
ATOM 874 N N . GLN A 1 107 ? -16.501 -5.543 -12.673 1.00 53.62 107 GLN A N 1
ATOM 875 C CA . GLN A 1 107 ? -17.160 -4.437 -11.949 1.00 53.62 107 GLN A CA 1
ATOM 876 C C . GLN A 1 107 ? -16.665 -3.053 -12.392 1.00 53.62 107 GLN A C 1
ATOM 878 O O . GLN A 1 107 ? -15.462 -2.830 -12.520 1.00 53.62 107 GLN A O 1
ATOM 883 N N . GLN A 1 108 ? -17.598 -2.108 -12.575 1.00 60.81 108 GLN A N 1
ATOM 884 C CA . GLN A 1 108 ? -17.327 -0.668 -12.698 1.00 60.81 108 GLN A CA 1
ATOM 885 C C . GLN A 1 108 ? -16.780 -0.125 -11.364 1.00 60.81 108 GLN A C 1
ATOM 887 O O . GLN A 1 108 ? -17.475 0.566 -10.625 1.00 60.81 108 GLN A O 1
ATOM 892 N N . LYS A 1 109 ? -15.546 -0.488 -11.014 1.00 79.69 109 LYS A N 1
ATOM 893 C CA . LYS A 1 109 ? -14.881 -0.019 -9.796 1.00 79.69 109 LYS A CA 1
ATOM 894 C C . LYS A 1 109 ? -14.223 1.333 -10.046 1.00 79.69 109 LYS A C 1
ATOM 896 O O . LYS A 1 109 ? -13.458 1.484 -11.004 1.00 79.69 109 LYS A O 1
ATOM 901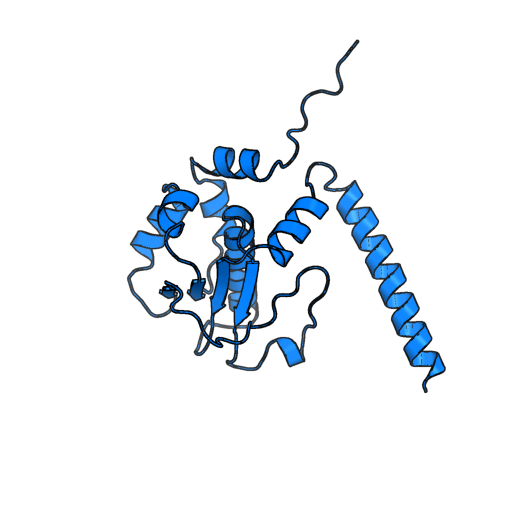 N N . LYS A 1 110 ? -14.475 2.306 -9.170 1.00 89.38 110 LYS A N 1
ATOM 902 C CA . LYS A 1 110 ? -13.767 3.591 -9.192 1.00 89.38 110 LYS A CA 1
ATOM 903 C C . LYS A 1 110 ? -12.322 3.347 -8.793 1.00 89.38 110 LYS A C 1
ATOM 905 O O . LYS A 1 110 ? -12.057 2.739 -7.756 1.00 89.38 110 LYS A O 1
ATOM 910 N N . PHE A 1 111 ? -11.384 3.835 -9.595 1.00 88.31 111 PHE A N 1
ATOM 911 C CA . PHE A 1 111 ? -9.969 3.689 -9.288 1.00 88.31 111 PHE A CA 1
ATOM 912 C C . PHE A 1 111 ? -9.229 5.020 -9.311 1.00 88.31 111 PHE A C 1
ATOM 914 O O . PHE A 1 111 ? -9.580 5.931 -10.058 1.00 88.31 111 PHE A O 1
ATOM 921 N N . LEU A 1 112 ? -8.182 5.095 -8.497 1.00 88.56 112 LEU A N 1
ATOM 922 C CA . LEU A 1 112 ? -7.214 6.181 -8.482 1.00 88.56 112 LEU A CA 1
ATOM 923 C C . LEU A 1 112 ? -5.851 5.619 -8.882 1.00 88.56 112 LEU A C 1
ATOM 925 O O . LEU A 1 112 ? -5.413 4.608 -8.333 1.00 88.56 112 LEU A O 1
ATOM 929 N N . ARG A 1 113 ? -5.168 6.273 -9.822 1.00 88.25 113 ARG A N 1
ATOM 930 C CA . ARG A 1 113 ? -3.749 6.024 -10.101 1.00 88.25 113 ARG A CA 1
ATOM 931 C C . ARG A 1 113 ? -2.929 7.155 -9.512 1.00 88.25 113 ARG A C 1
ATOM 933 O O . ARG A 1 113 ? -3.174 8.319 -9.808 1.00 88.25 113 ARG A O 1
ATOM 940 N N . VAL A 1 114 ? -1.951 6.787 -8.705 1.00 87.38 114 VAL A N 1
ATOM 941 C CA . VAL A 1 114 ? -1.021 7.696 -8.060 1.00 87.38 114 VAL A CA 1
ATOM 942 C C . VAL A 1 114 ? 0.379 7.285 -8.481 1.00 87.38 114 VAL A C 1
ATOM 944 O O . VAL A 1 114 ? 0.899 6.276 -8.014 1.00 87.38 114 VAL A O 1
ATOM 947 N N . ASP A 1 115 ? 0.968 8.050 -9.394 1.00 88.69 115 ASP A N 1
ATOM 948 C CA . ASP A 1 115 ? 2.334 7.828 -9.860 1.00 88.69 115 ASP A CA 1
ATOM 949 C C . ASP A 1 115 ? 3.242 8.924 -9.312 1.00 88.69 115 ASP A C 1
ATOM 951 O O . ASP A 1 115 ? 3.079 10.096 -9.639 1.00 88.69 115 ASP A O 1
ATOM 955 N N . LEU A 1 116 ? 4.167 8.533 -8.440 1.00 87.12 116 LEU A N 1
ATOM 956 C CA . LEU A 1 116 ? 5.122 9.422 -7.783 1.00 87.12 116 LEU A CA 1
ATOM 957 C C . LEU A 1 116 ? 6.514 9.376 -8.399 1.00 87.12 116 LEU A C 1
ATOM 959 O O . LEU A 1 116 ? 7.409 10.071 -7.926 1.00 87.12 116 LEU A O 1
ATOM 963 N N . ILE A 1 117 ? 6.712 8.525 -9.402 1.00 85.44 117 ILE A N 1
ATOM 964 C CA . ILE A 1 117 ? 8.005 8.342 -10.058 1.00 85.44 117 ILE A CA 1
ATOM 965 C C . ILE A 1 117 ? 8.035 9.143 -11.355 1.00 85.44 117 ILE A C 1
ATOM 967 O O . ILE A 1 117 ? 9.014 9.832 -11.624 1.00 85.44 117 ILE A O 1
ATOM 971 N N . HIS A 1 118 ? 6.964 9.067 -12.147 1.00 79.56 118 HIS A N 1
ATOM 972 C CA . HIS A 1 118 ? 6.933 9.644 -13.493 1.00 79.56 118 HIS A CA 1
ATOM 973 C C . HIS A 1 118 ? 6.130 10.946 -13.582 1.00 79.56 118 HIS A C 1
ATOM 975 O O . HIS A 1 118 ? 6.267 11.669 -14.565 1.00 79.56 118 HIS A O 1
ATOM 981 N N . ASN A 1 119 ? 5.301 11.261 -12.581 1.00 72.75 119 ASN A N 1
ATOM 982 C CA . ASN A 1 119 ? 4.455 12.453 -12.585 1.00 72.75 119 ASN A CA 1
ATOM 983 C C . ASN A 1 119 ? 4.881 13.477 -11.524 1.00 72.75 119 ASN A C 1
ATOM 985 O O . ASN A 1 119 ? 5.164 13.144 -10.375 1.00 72.75 119 ASN A O 1
ATOM 989 N N . ALA A 1 120 ? 4.820 14.759 -11.897 1.00 56.88 120 ALA A N 1
ATOM 990 C CA . ALA A 1 120 ? 5.163 15.900 -11.042 1.00 56.88 120 ALA A CA 1
ATOM 991 C C . ALA A 1 120 ? 4.169 16.157 -9.883 1.00 56.88 120 ALA A C 1
ATOM 993 O O . ALA A 1 120 ? 4.416 17.015 -9.038 1.00 56.88 120 ALA A O 1
ATOM 994 N N . TYR A 1 121 ? 3.068 15.399 -9.794 1.00 56.81 121 TYR A N 1
ATOM 995 C CA . TYR A 1 121 ? 2.047 15.523 -8.739 1.00 56.81 121 TYR A CA 1
ATOM 996 C C . TYR A 1 121 ? 2.479 14.967 -7.370 1.00 56.81 121 TYR A C 1
ATOM 998 O O . TYR A 1 121 ? 1.680 14.918 -6.432 1.00 56.81 121 TYR A O 1
ATOM 1006 N N . GLY A 1 122 ? 3.749 14.577 -7.212 1.00 59.53 122 GLY A N 1
ATOM 1007 C CA . GLY A 1 122 ? 4.255 14.057 -5.945 1.00 59.53 122 GLY A CA 1
ATOM 1008 C C . GLY A 1 122 ? 4.160 15.025 -4.767 1.00 59.53 122 GLY A C 1
ATOM 1009 O O . GLY A 1 122 ? 4.028 14.571 -3.632 1.00 59.53 122 GLY A O 1
ATOM 1010 N N . GLY A 1 123 ? 4.131 16.338 -5.019 1.00 64.25 123 GLY A N 1
ATOM 1011 C CA . GLY A 1 123 ? 3.981 17.354 -3.971 1.00 64.25 123 GLY A CA 1
ATOM 1012 C C . GLY A 1 123 ? 2.612 17.341 -3.281 1.00 64.25 123 GLY A C 1
ATOM 1013 O O . GLY A 1 123 ? 2.543 17.349 -2.054 1.00 64.25 123 GLY A O 1
ATOM 1014 N N . GLU A 1 124 ? 1.520 17.268 -4.046 1.00 68.12 124 GLU A N 1
ATOM 1015 C CA . GLU A 1 124 ? 0.154 17.285 -3.497 1.00 68.12 124 GLU A CA 1
ATOM 1016 C C . GLU A 1 124 ? -0.138 16.011 -2.701 1.00 68.12 124 GLU A C 1
ATOM 1018 O O . GLU A 1 124 ? -0.703 16.048 -1.609 1.00 68.12 124 GLU A O 1
ATOM 1023 N N . LEU A 1 125 ? 0.330 14.868 -3.198 1.00 71.44 125 LEU A N 1
ATOM 1024 C CA . LEU A 1 125 ? 0.189 13.618 -2.475 1.00 71.44 125 LEU A CA 1
ATOM 1025 C C . LEU A 1 125 ? 1.040 13.580 -1.205 1.00 71.44 125 LEU A C 1
ATOM 1027 O O . LEU A 1 125 ? 0.546 13.158 -0.164 1.00 71.44 125 LEU A O 1
ATOM 1031 N N . ALA A 1 126 ? 2.300 14.021 -1.264 1.00 67.44 126 ALA A N 1
ATOM 1032 C CA . ALA A 1 126 ? 3.139 14.120 -0.074 1.00 67.44 126 ALA A CA 1
ATOM 1033 C C . ALA A 1 126 ? 2.511 15.064 0.966 1.00 67.44 126 ALA A C 1
ATOM 1035 O O . ALA A 1 126 ? 2.558 14.777 2.164 1.00 67.44 126 ALA A O 1
ATOM 1036 N N . SER A 1 127 ? 1.848 16.138 0.525 1.00 73.88 127 SER A N 1
ATOM 1037 C CA . SER A 1 127 ? 1.063 17.025 1.391 1.00 73.88 127 SER A CA 1
ATOM 1038 C C . SER A 1 127 ? -0.146 16.307 2.011 1.00 73.88 127 SER A C 1
ATOM 1040 O O . SER A 1 127 ? -0.308 16.317 3.232 1.00 73.88 127 SER A O 1
ATOM 1042 N N . ASN A 1 128 ? -0.932 15.577 1.216 1.00 78.25 128 ASN A N 1
ATOM 1043 C CA . ASN A 1 128 ? -2.083 14.812 1.709 1.00 78.25 128 ASN A CA 1
ATOM 1044 C C . ASN A 1 128 ? -1.674 13.682 2.668 1.00 78.25 128 ASN A C 1
ATOM 1046 O O . ASN A 1 128 ? -2.330 13.464 3.683 1.00 78.25 128 ASN A O 1
ATOM 1050 N N . VAL A 1 129 ? -0.561 12.999 2.395 1.00 78.81 129 VAL A N 1
ATOM 1051 C CA . VAL A 1 129 ? -0.001 11.949 3.260 1.00 78.81 129 VAL A CA 1
ATOM 1052 C C . VAL A 1 129 ? 0.590 12.518 4.544 1.00 78.81 129 VAL A C 1
ATOM 1054 O O . VAL A 1 129 ? 0.473 11.877 5.585 1.00 78.81 129 VAL A O 1
ATOM 1057 N N . SER A 1 130 ? 1.172 13.716 4.510 1.00 80.44 130 SER A N 1
ATOM 1058 C CA . SER A 1 130 ? 1.753 14.355 5.699 1.00 80.44 130 SER A CA 1
ATOM 1059 C C . SER A 1 130 ? 0.740 15.086 6.576 1.00 80.44 130 SER A C 1
ATOM 1061 O O . SER A 1 130 ? 0.969 15.201 7.775 1.00 80.44 130 SER A O 1
ATOM 1063 N N . SER A 1 131 ? -0.358 15.593 6.014 1.00 82.31 131 SER A N 1
ATOM 1064 C CA . SER A 1 131 ? -1.241 16.525 6.731 1.00 82.31 131 SER A CA 1
ATOM 1065 C C . SER A 1 131 ? -2.738 16.284 6.542 1.00 82.31 131 SER A C 1
ATOM 1067 O O . SER A 1 131 ? -3.530 16.835 7.299 1.00 82.31 131 SER A O 1
ATOM 1069 N N . GLY A 1 132 ? -3.149 15.464 5.573 1.00 82.12 132 GLY A N 1
ATOM 1070 C CA . GLY A 1 132 ? -4.555 15.227 5.249 1.00 82.12 132 GLY A CA 1
ATOM 1071 C C . GLY A 1 132 ? -5.175 14.042 5.993 1.00 82.12 132 GLY A C 1
ATOM 1072 O O . GLY A 1 132 ? -4.488 13.108 6.413 1.00 82.12 132 GLY A O 1
ATOM 1073 N N . ASN A 1 133 ? -6.508 14.043 6.097 1.00 84.31 133 ASN A N 1
ATOM 1074 C CA . ASN A 1 133 ? -7.275 12.868 6.514 1.00 84.31 133 ASN A CA 1
ATOM 1075 C C . ASN A 1 133 ? -7.346 11.869 5.345 1.00 84.31 133 ASN A C 1
ATOM 1077 O O . ASN A 1 133 ? -8.231 11.944 4.485 1.00 84.31 133 ASN A O 1
ATOM 1081 N N . LEU A 1 134 ? -6.380 10.951 5.323 1.00 80.44 134 LEU A N 1
ATOM 1082 C CA . LEU A 1 134 ? -6.198 9.965 4.258 1.00 80.44 134 LEU A CA 1
ATOM 1083 C C . LEU A 1 134 ? -7.430 9.082 4.039 1.00 80.44 134 LEU A C 1
ATOM 1085 O O . LEU A 1 134 ? -7.813 8.845 2.892 1.00 80.44 134 LEU A O 1
ATOM 1089 N N . THR A 1 135 ? -8.086 8.652 5.121 1.00 78.19 135 THR A N 1
ATOM 1090 C CA . THR A 1 135 ? -9.287 7.811 5.053 1.00 78.19 135 THR A CA 1
ATOM 1091 C C . THR A 1 135 ? -10.392 8.513 4.278 1.00 78.19 135 THR A C 1
ATOM 1093 O O . THR A 1 135 ? -10.957 7.923 3.363 1.00 78.19 135 THR A O 1
ATOM 1096 N N . LYS A 1 136 ? -10.654 9.796 4.565 1.00 83.69 136 LYS A N 1
ATOM 1097 C CA . LYS A 1 136 ? -11.685 10.583 3.871 1.00 83.69 136 LYS A CA 1
ATOM 1098 C C . LYS A 1 136 ? -11.334 10.840 2.405 1.00 83.69 136 LYS A C 1
ATOM 1100 O O . LYS A 1 136 ? -12.201 10.708 1.545 1.00 83.69 136 LYS A O 1
ATOM 1105 N N . PHE A 1 137 ? -10.083 11.204 2.124 1.00 80.56 137 PHE A N 1
ATOM 1106 C CA . PHE A 1 137 ? -9.640 11.555 0.771 1.00 80.56 137 PHE A CA 1
ATOM 1107 C C . PHE A 1 137 ? -9.742 10.371 -0.199 1.00 80.56 137 PHE A C 1
ATOM 1109 O O . PHE A 1 137 ? -10.159 10.521 -1.347 1.00 80.56 137 PHE A O 1
ATOM 1116 N N . TRP A 1 138 ? -9.402 9.175 0.277 1.00 84.38 138 TRP A N 1
ATOM 1117 C CA . TRP A 1 138 ? -9.370 7.975 -0.549 1.00 84.38 138 TRP A CA 1
ATOM 1118 C C . TRP A 1 138 ? -10.624 7.104 -0.454 1.00 84.38 138 TRP A C 1
ATOM 1120 O O . TRP A 1 138 ? -10.752 6.158 -1.230 1.00 84.38 138 TRP A O 1
ATOM 1130 N N . LEU A 1 139 ? -11.580 7.446 0.419 1.00 85.38 139 LEU A N 1
ATOM 1131 C CA . LEU A 1 139 ? -12.796 6.664 0.676 1.00 85.38 139 LEU A CA 1
ATOM 1132 C C . LEU A 1 139 ? -13.588 6.322 -0.593 1.00 85.38 139 LEU A C 1
ATOM 1134 O O . LEU A 1 139 ? -14.125 5.223 -0.699 1.00 85.38 139 LEU A O 1
ATOM 1138 N N . MET A 1 140 ? -13.648 7.252 -1.553 1.00 87.25 140 MET A N 1
ATOM 1139 C CA . MET A 1 140 ? -14.486 7.130 -2.752 1.00 87.25 140 MET A CA 1
ATOM 1140 C C . MET A 1 140 ? -13.937 6.199 -3.839 1.00 87.25 140 MET A C 1
ATOM 1142 O O . MET A 1 140 ? -14.629 5.956 -4.829 1.00 87.25 140 MET A O 1
ATOM 1146 N N . TYR A 1 141 ? -12.701 5.724 -3.690 1.00 89.88 141 TYR A N 1
ATOM 1147 C CA . TYR A 1 141 ? -12.069 4.824 -4.645 1.00 89.88 141 TYR A CA 1
ATOM 1148 C C . TYR A 1 141 ? -12.112 3.395 -4.126 1.00 89.88 141 TYR A C 1
ATOM 1150 O O . TYR A 1 141 ? -11.746 3.124 -2.981 1.00 89.88 141 TYR A O 1
ATOM 1158 N N . ASP A 1 142 ? -12.491 2.466 -4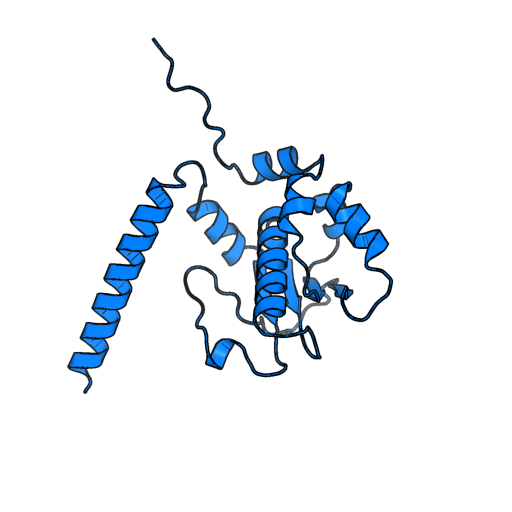.992 1.00 90.31 142 ASP A N 1
ATOM 1159 C CA . ASP A 1 142 ? -12.461 1.038 -4.702 1.00 90.31 142 ASP A CA 1
ATOM 1160 C C . ASP A 1 142 ? -11.035 0.504 -4.820 1.00 90.31 142 ASP A C 1
ATOM 1162 O O . ASP A 1 142 ? -10.578 -0.243 -3.961 1.00 90.31 142 ASP A O 1
ATOM 1166 N N . ASN A 1 143 ? -10.304 0.936 -5.851 1.00 90.44 143 ASN A N 1
ATOM 1167 C CA . ASN A 1 143 ? -8.939 0.490 -6.116 1.00 90.44 143 ASN A CA 1
ATOM 1168 C C . ASN A 1 143 ? -7.983 1.675 -6.202 1.00 90.44 143 ASN A C 1
ATOM 1170 O O . ASN A 1 143 ? -8.218 2.627 -6.945 1.00 90.44 143 ASN A O 1
ATOM 1174 N N . ILE A 1 144 ? -6.868 1.599 -5.489 1.00 91.62 144 ILE A N 1
ATOM 1175 C CA . ILE A 1 144 ? -5.810 2.606 -5.564 1.00 91.62 144 ILE A CA 1
ATOM 1176 C C . ILE A 1 144 ? -4.564 1.924 -6.103 1.00 91.62 144 ILE A C 1
ATOM 1178 O O . ILE A 1 144 ? -4.105 0.949 -5.522 1.00 91.62 144 ILE A O 1
ATOM 1182 N N . TYR A 1 145 ? -4.027 2.422 -7.209 1.00 92.31 145 TYR A N 1
ATOM 1183 C CA . TYR A 1 145 ? -2.767 1.969 -7.788 1.00 92.31 145 TYR A CA 1
ATOM 1184 C C . TYR A 1 145 ? -1.692 2.989 -7.455 1.00 92.31 145 TYR A C 1
ATOM 1186 O O . TYR A 1 145 ? -1.818 4.158 -7.815 1.00 92.31 145 TYR A O 1
ATOM 1194 N N . PHE A 1 146 ? -0.653 2.546 -6.765 1.00 92.56 146 PHE A N 1
ATOM 1195 C CA . PHE A 1 146 ? 0.346 3.401 -6.155 1.00 92.56 146 PHE A CA 1
ATOM 1196 C C . PHE A 1 146 ? 1.739 3.022 -6.651 1.00 92.56 146 PHE A C 1
ATOM 1198 O O . PHE A 1 146 ? 2.251 1.944 -6.346 1.00 92.56 146 PHE A O 1
ATOM 1205 N N . THR A 1 147 ? 2.351 3.916 -7.417 1.00 93.00 147 THR A N 1
ATOM 1206 C CA . THR A 1 147 ? 3.693 3.748 -7.978 1.00 93.00 147 THR A CA 1
ATOM 1207 C C . THR A 1 147 ? 4.648 4.685 -7.257 1.00 93.00 147 THR A C 1
ATOM 1209 O O . THR A 1 147 ? 4.540 5.903 -7.371 1.00 93.00 147 THR A O 1
ATOM 1212 N N . THR A 1 148 ? 5.587 4.124 -6.495 1.00 91.25 148 THR A N 1
ATOM 1213 C CA . THR A 1 148 ? 6.636 4.891 -5.815 1.00 91.25 148 THR A CA 1
ATOM 1214 C C . THR A 1 148 ? 7.899 4.062 -5.587 1.00 91.25 148 THR A C 1
ATOM 1216 O O . THR A 1 148 ? 7.859 2.831 -5.566 1.00 91.25 148 THR A O 1
ATOM 1219 N N . ASN A 1 149 ? 9.015 4.750 -5.383 1.00 91.62 149 ASN A N 1
ATOM 1220 C CA . ASN A 1 149 ? 10.274 4.222 -4.862 1.00 91.62 149 ASN A CA 1
ATOM 1221 C C . ASN A 1 149 ? 10.648 4.832 -3.495 1.00 91.62 149 ASN A C 1
ATOM 1223 O O . ASN A 1 149 ? 11.721 4.544 -2.962 1.00 91.62 149 ASN A O 1
ATOM 1227 N N . ALA A 1 150 ? 9.787 5.686 -2.936 1.00 88.50 150 ALA A N 1
ATOM 1228 C CA . ALA A 1 150 ? 10.071 6.446 -1.729 1.00 88.50 150 ALA A CA 1
ATOM 1229 C C . ALA A 1 150 ? 9.551 5.763 -0.454 1.00 88.50 150 ALA A C 1
ATOM 1231 O O . ALA A 1 150 ? 8.604 4.967 -0.460 1.00 88.50 150 ALA A O 1
ATOM 1232 N N . ASP A 1 151 ? 10.187 6.121 0.659 1.00 87.88 151 ASP A N 1
ATOM 1233 C CA . ASP A 1 151 ? 9.762 5.771 2.009 1.00 87.88 151 ASP A CA 1
ATOM 1234 C C . ASP A 1 151 ? 8.762 6.819 2.527 1.00 87.88 151 ASP A C 1
ATOM 1236 O O . ASP A 1 151 ? 9.110 7.986 2.717 1.00 87.88 151 ASP A O 1
ATOM 1240 N N . PHE A 1 152 ? 7.519 6.394 2.766 1.00 84.56 152 PHE A N 1
ATOM 1241 C CA . PHE A 1 152 ? 6.465 7.230 3.346 1.00 84.56 152 PHE A CA 1
ATOM 1242 C C . PHE A 1 152 ? 6.225 6.967 4.830 1.00 84.56 152 PHE A C 1
ATOM 1244 O O . PHE A 1 152 ? 5.404 7.655 5.432 1.00 84.56 152 PHE A O 1
ATOM 1251 N N . ILE A 1 153 ? 6.932 6.021 5.449 1.00 84.75 153 ILE A N 1
ATOM 1252 C CA . ILE A 1 153 ? 6.700 5.608 6.837 1.00 84.75 153 ILE A CA 1
ATOM 1253 C C . ILE A 1 153 ? 6.837 6.808 7.767 1.00 84.75 153 ILE A C 1
ATOM 1255 O O . ILE A 1 153 ? 5.923 7.124 8.523 1.00 84.75 153 ILE A O 1
ATOM 1259 N N . SER A 1 154 ? 7.958 7.523 7.674 1.00 82.81 154 SER A N 1
ATOM 1260 C CA . SER A 1 154 ? 8.228 8.667 8.552 1.00 82.81 154 SER A CA 1
ATOM 1261 C C . SER A 1 154 ? 7.225 9.813 8.374 1.00 82.81 154 SER A C 1
ATOM 1263 O O . SER A 1 154 ? 6.896 10.493 9.344 1.00 82.81 154 SER A O 1
ATOM 1265 N N . ILE A 1 155 ? 6.725 10.013 7.153 1.00 83.75 155 ILE A N 1
ATOM 1266 C CA . ILE A 1 155 ? 5.756 11.058 6.802 1.00 83.75 155 ILE A CA 1
ATOM 1267 C C . ILE A 1 155 ? 4.380 10.697 7.361 1.00 83.75 155 ILE A C 1
ATOM 1269 O O . ILE A 1 155 ? 3.746 11.505 8.034 1.00 83.75 155 ILE A O 1
ATOM 1273 N N . VAL A 1 156 ? 3.954 9.457 7.136 1.00 84.25 156 VAL A N 1
ATOM 1274 C CA . VAL A 1 156 ? 2.685 8.907 7.617 1.00 84.25 156 VAL A CA 1
ATOM 1275 C C . VAL A 1 156 ? 2.613 8.918 9.142 1.00 84.25 156 VAL A C 1
ATOM 1277 O O . VAL A 1 156 ? 1.598 9.320 9.701 1.00 84.25 156 VAL A O 1
ATOM 1280 N N . LEU A 1 157 ? 3.690 8.522 9.828 1.00 83.50 157 LEU A N 1
ATOM 1281 C CA . LEU A 1 157 ? 3.738 8.508 11.296 1.00 83.50 157 LEU A CA 1
ATOM 1282 C C . LEU A 1 157 ? 3.655 9.911 11.916 1.00 83.50 157 LEU A C 1
ATOM 1284 O O . LEU A 1 157 ? 3.272 10.041 13.076 1.00 83.50 157 LEU A O 1
ATOM 1288 N N . LYS A 1 158 ? 4.016 10.953 11.160 1.00 84.62 158 LYS A N 1
ATOM 1289 C CA . LYS A 1 158 ? 3.903 12.359 11.575 1.00 84.62 158 LYS A CA 1
ATOM 1290 C C . LYS A 1 158 ? 2.565 12.991 11.188 1.00 84.62 158 LYS A C 1
ATOM 1292 O O . LYS A 1 158 ? 2.329 14.141 11.550 1.00 84.62 158 LYS A O 1
ATOM 1297 N N . ASN A 1 159 ? 1.704 12.275 10.462 1.00 84.31 159 ASN A N 1
ATOM 1298 C CA . ASN A 1 159 ? 0.412 12.803 10.051 1.00 84.31 159 ASN A CA 1
ATOM 1299 C C . ASN A 1 159 ? -0.460 13.091 11.291 1.00 84.31 159 ASN A C 1
ATOM 1301 O O . ASN A 1 159 ? -0.625 12.206 12.134 1.00 84.31 159 ASN A O 1
ATOM 1305 N N . PRO A 1 160 ? -1.057 14.290 11.419 1.00 84.94 160 PRO A N 1
ATOM 1306 C CA . PRO A 1 160 ? -1.847 14.663 12.596 1.00 84.94 160 PRO A CA 1
ATOM 1307 C C . PRO A 1 160 ? -3.093 13.783 12.800 1.00 84.94 160 PRO A C 1
ATOM 1309 O O . PRO A 1 160 ? -3.556 13.615 13.927 1.00 84.94 160 PRO A O 1
ATOM 1312 N N . PHE A 1 161 ? -3.612 13.166 11.736 1.00 82.56 161 PHE A N 1
ATOM 1313 C CA . PHE A 1 161 ? -4.734 12.227 11.776 1.00 82.56 161 PHE A CA 1
ATOM 1314 C C . PHE A 1 161 ? -4.300 10.782 12.078 1.00 82.56 161 PHE A C 1
ATOM 1316 O O . PHE A 1 161 ? -5.156 9.909 12.222 1.00 82.56 161 PHE A O 1
ATOM 1323 N N . PHE A 1 162 ? -2.999 10.500 12.223 1.00 80.38 162 PHE A N 1
ATOM 1324 C CA . PHE A 1 162 ? -2.497 9.144 12.466 1.00 80.38 162 PHE A CA 1
ATOM 1325 C C . PHE A 1 162 ? -3.081 8.512 13.736 1.00 80.38 162 PHE A C 1
ATOM 1327 O O . PHE A 1 162 ? -3.404 7.328 13.739 1.00 80.38 162 PHE A O 1
ATOM 1334 N N . ASN A 1 163 ? -3.289 9.293 14.801 1.00 76.31 163 ASN A N 1
ATOM 1335 C CA . ASN A 1 163 ? -3.875 8.783 16.045 1.00 76.31 163 ASN A CA 1
ATOM 1336 C C . ASN A 1 163 ? -5.332 8.319 15.880 1.00 76.31 163 ASN A C 1
ATOM 1338 O O . ASN A 1 163 ? -5.731 7.355 16.530 1.00 76.31 163 ASN A O 1
ATOM 1342 N N . LEU A 1 164 ? -6.103 8.955 14.990 1.00 75.50 164 LEU A N 1
ATOM 1343 C CA . LEU A 1 164 ? -7.467 8.525 14.656 1.00 75.50 164 LEU A CA 1
ATOM 1344 C C . LEU A 1 164 ? -7.440 7.198 13.894 1.00 75.50 164 LEU A C 1
ATOM 1346 O O . LEU A 1 164 ? -8.178 6.273 14.208 1.00 75.50 164 LEU A O 1
ATOM 1350 N N . ILE A 1 165 ? -6.512 7.063 12.948 1.00 71.50 165 ILE A N 1
ATOM 1351 C CA . ILE A 1 165 ? -6.319 5.809 12.216 1.00 71.50 165 ILE A CA 1
ATOM 1352 C C . ILE A 1 165 ? -5.861 4.689 13.171 1.00 71.50 165 ILE A C 1
ATOM 1354 O O . ILE A 1 165 ? -6.320 3.548 13.096 1.00 71.50 165 ILE A O 1
ATOM 1358 N N . LYS A 1 166 ? -4.974 5.012 14.119 1.00 72.75 166 LYS A N 1
ATOM 1359 C CA . LYS A 1 166 ? -4.473 4.073 15.128 1.00 72.75 166 LYS A CA 1
ATOM 1360 C C . LYS A 1 166 ? -5.592 3.536 16.025 1.00 72.75 166 LYS A C 1
ATOM 1362 O O . LYS A 1 166 ? -5.595 2.334 16.311 1.00 72.75 166 LYS A O 1
ATOM 1367 N N . SER A 1 167 ? -6.523 4.390 16.458 1.00 71.00 167 SER A N 1
ATOM 1368 C CA . SER A 1 167 ? -7.655 3.969 17.293 1.00 71.00 167 SER A CA 1
ATOM 1369 C C . SER A 1 167 ? -8.640 3.093 16.514 1.00 71.00 167 SER A C 1
ATOM 1371 O O . SER A 1 167 ? -9.062 2.056 17.026 1.00 71.00 167 SER A O 1
ATOM 1373 N N . GLU A 1 168 ? -8.913 3.412 15.245 1.00 70.38 168 GLU A N 1
ATOM 1374 C CA . GLU A 1 168 ? -9.747 2.584 14.360 1.00 70.38 168 GLU A CA 1
ATOM 1375 C C . GLU A 1 168 ? -9.154 1.185 14.136 1.00 70.38 168 GLU A C 1
ATOM 1377 O O . GLU A 1 168 ? -9.869 0.176 14.152 1.00 70.38 168 GLU A O 1
ATOM 1382 N N . ILE A 1 169 ? -7.829 1.087 14.001 1.00 69.00 169 ILE A N 1
ATOM 1383 C CA . ILE A 1 169 ? -7.122 -0.191 13.824 1.00 69.00 169 ILE A CA 1
ATOM 1384 C C . ILE A 1 169 ? -7.006 -0.957 15.150 1.00 69.00 169 ILE A C 1
ATOM 1386 O O . ILE A 1 169 ? -6.859 -2.179 15.139 1.00 69.00 169 ILE A O 1
ATOM 1390 N N . ASN A 1 170 ? -7.274 -0.314 16.291 1.00 59.97 170 ASN A N 1
ATOM 1391 C CA . ASN A 1 170 ? -7.221 -0.904 17.630 1.00 59.97 170 ASN A CA 1
ATOM 1392 C C . ASN A 1 170 ? -5.860 -1.578 17.891 1.00 59.97 170 ASN A C 1
ATOM 1394 O O . ASN A 1 170 ? -5.774 -2.742 18.293 1.00 59.97 170 ASN A O 1
ATOM 1398 N N . ILE A 1 171 ? -4.780 -0.839 17.607 1.00 55.06 171 ILE A N 1
ATOM 1399 C CA . ILE A 1 171 ? -3.474 -1.106 18.218 1.00 55.06 171 ILE A CA 1
ATOM 1400 C C . ILE A 1 171 ? -3.693 -0.812 19.699 1.00 55.06 171 ILE A C 1
ATOM 1402 O O . ILE A 1 171 ? -3.868 0.359 20.037 1.00 55.06 171 ILE A O 1
ATOM 1406 N N . ARG A 1 172 ? -3.774 -1.846 20.548 1.00 43.59 172 ARG A N 1
ATOM 1407 C CA . ARG A 1 172 ? -4.021 -1.678 21.986 1.00 43.59 172 ARG A CA 1
ATOM 1408 C C . ARG A 1 172 ? -3.048 -0.619 22.493 1.00 43.59 172 ARG A C 1
ATOM 1410 O O . ARG A 1 172 ? -1.833 -0.817 22.429 1.00 43.59 172 ARG A O 1
ATOM 1417 N N . SER A 1 173 ? -3.566 0.521 22.946 1.00 39.62 173 SER A N 1
ATOM 1418 C CA . SER A 1 173 ? -2.788 1.394 23.807 1.00 39.62 173 SER A CA 1
ATOM 1419 C C . SER A 1 173 ? -2.398 0.537 25.004 1.00 39.62 173 SER A C 1
ATOM 1421 O O . SER A 1 173 ? -3.236 -0.113 25.627 1.00 39.62 173 SER A O 1
ATOM 1423 N N . THR A 1 174 ? -1.103 0.448 25.278 1.00 43.75 174 THR A N 1
ATOM 1424 C CA . THR A 1 174 ? -0.637 0.015 26.589 1.00 43.75 174 THR A CA 1
ATOM 1425 C C . THR A 1 174 ? -1.112 1.062 27.586 1.00 43.75 174 THR A C 1
ATOM 1427 O O . THR A 1 174 ? -0.408 2.037 27.835 1.00 43.75 174 THR A O 1
ATOM 1430 N N . GLU A 1 175 ? -2.321 0.893 28.104 1.00 40.69 175 GLU A N 1
ATOM 1431 C CA . GLU A 1 175 ? -2.785 1.586 29.296 1.00 40.69 175 GLU A CA 1
ATOM 1432 C C . GLU A 1 175 ? -2.731 0.609 30.473 1.00 40.69 175 GLU A C 1
ATOM 1434 O O . GLU A 1 175 ? -3.448 -0.387 30.534 1.00 40.69 175 GLU A O 1
ATOM 1439 N N . SER A 1 176 ? -1.770 0.921 31.348 1.00 38.94 176 SER A N 1
ATOM 1440 C CA . SER A 1 176 ? -1.712 0.660 32.789 1.00 38.94 176 SER A CA 1
ATOM 1441 C C . SER A 1 176 ? -1.939 -0.767 33.293 1.00 38.94 176 SER A C 1
ATOM 1443 O O . SER A 1 176 ? -3.030 -1.128 33.725 1.00 38.94 176 SER A O 1
ATOM 1445 N N . THR A 1 177 ? -0.836 -1.497 33.473 1.00 38.66 177 THR A N 1
ATOM 1446 C CA . THR A 1 177 ? -0.692 -2.383 34.636 1.00 38.66 177 THR A CA 1
ATOM 1447 C C . THR A 1 177 ? -0.303 -1.537 35.852 1.00 38.66 177 THR A C 1
ATOM 1449 O O . THR A 1 177 ? 0.862 -1.528 36.227 1.00 38.66 177 THR A O 1
ATOM 1452 N N . GLN A 1 178 ? -1.245 -0.780 36.424 1.00 40.38 178 GLN A N 1
ATOM 1453 C CA . GLN A 1 178 ? -1.199 -0.324 37.825 1.00 40.38 178 GLN A CA 1
ATOM 1454 C C . GLN A 1 178 ? -2.638 -0.180 38.360 1.00 40.38 178 GLN A C 1
ATOM 1456 O O . GLN A 1 178 ? -3.266 0.867 38.247 1.00 40.38 178 GLN A O 1
ATOM 1461 N N . GLN A 1 179 ? -3.136 -1.291 38.894 1.00 38.31 179 GLN A N 1
ATOM 1462 C CA . GLN A 1 179 ? -4.208 -1.490 39.880 1.00 38.31 179 GLN A CA 1
ATOM 1463 C C . GLN A 1 179 ? -3.697 -2.713 40.667 1.00 38.31 179 GLN A C 1
ATOM 1465 O O . GLN A 1 179 ? -3.306 -3.687 40.023 1.00 38.31 179 GLN A O 1
ATOM 1470 N N . GLU A 1 180 ? -3.538 -2.764 41.983 1.00 35.44 180 GLU A N 1
ATOM 1471 C CA . GLU A 1 180 ? -3.834 -1.917 43.147 1.00 35.44 180 GLU A CA 1
ATOM 1472 C C . GLU A 1 180 ? -2.661 -2.056 44.135 1.00 35.44 180 GLU A C 1
ATOM 1474 O O . GLU A 1 180 ? -1.955 -3.093 44.064 1.00 35.44 180 GLU A O 1
#

Mean predicted aligned error: 9.59 Å

Radius of gyration: 18.43 Å; Cα contacts (8 Å, |Δi|>4): 231; chains: 1; bounding box: 34×55×59 Å

Foldseek 3Di:
DVVVVVVVVVVVVVVVVVVVVVVCVVQVLAPVVLLLCLQVPALAEQEAAAPDPQDDPLLSVLSLVQSSVLCSLLSHHAAYHHPPPHDCCVPDDDDSHDRYDDPPPDDPFAEAEAACPPDPCVVVVLCCQQENPSNVVCVRGRYYYHRHSHHSPVSNVNYPCNVVSCVVSRSPDPDDPDDD

Solvent-accessible surface area (backbone atoms only — not comparable to full-atom values): 10102 Å² total; per-residue (Å²): 113,73,69,56,54,53,49,50,52,50,51,51,52,53,53,49,51,54,51,48,50,52,48,47,64,76,40,64,45,49,52,59,67,61,55,46,47,34,46,74,68,39,91,31,38,26,25,26,38,31,79,56,92,46,72,55,73,70,27,37,51,32,14,45,51,29,38,44,53,50,9,59,64,59,54,20,14,41,28,50,46,36,67,36,98,52,54,56,73,81,81,47,76,73,70,92,55,74,31,65,71,75,83,88,81,85,72,100,65,46,66,44,81,44,49,52,74,88,40,88,61,40,62,62,51,52,46,35,50,34,65,41,60,56,58,71,74,50,61,83,41,36,34,36,38,39,28,42,45,55,76,44,59,74,43,41,72,61,15,79,50,38,65,60,42,40,57,74,68,46,48,50,74,90,74,75,99,78,83,133

Organism: NCBI:txid392030

Secondary structure (DSSP, 8-state):
-HHHHHHHHHHHHHHHHHHHHHHHHHTTTS-HHHHHHHHHH-SSEEEEE-SS---SHHHHHHHHHHHHHHHHHTT-EEEEE--SSS-GGGT----SS--PPPP--S----EEEEESSS-TTHHHHHHHHHHS-HHHHHTT-SEEEEE--S--HHHHHT-TTHHHHHHHHT----------

Sequence (180 aa):
GRIEYESEKSLFKSRLNQRLFHIGQRFSHINIDKLLRIQSSSTQSFTYYCSTHCGGWGDRLRGITSAYILAVLLQRRFIIDMPYPCDLSNFLLPNLIDWTPIDRIGQQKKFLRVDLIHNAYGGELASNVSSGNLTKFWLMYDNIYFTTNADFISIVLKNPFFNLIKSEINIRSTESTQQE

pLDDT: mean 79.03, std 13.75, range [35.44, 95.19]

Nearest PDB structures (foldseek):
  6tkv-assembly1_B  TM=6.107E-01  e=5.863E-02  Homo sapiens
  6vld-assembly2_G  TM=4.542E-01  e=1.747E-01  Homo sapiens
  6x5h-assembly1_D-2  TM=4.413E-01  e=1.747E-01  Homo sapiens
  6vld-assembly1_H  TM=3.872E-01  e=2.670E-01  Homo sapiens
  6x5t-assembly2_C  TM=3.894E-01  e=5.203E-01  Homo sapiens